Protein AF-A0A016S2N9-F1 (afdb_monomer_lite)

Organism: NCBI:txid53326

Foldseek 3Di:
DDDDDDDDDDDDDDDDDDDDDDPPPVVVVVVVVVVLQVVQQPPNDHLLVVLLVLLVVLLVLLQVLLVLLVVLPDDDPLNVVSSVLSNLLSVLSVVLSVVSVVPDPDAPVNVVSLVSNLVSLVSLLVSLVVLLVVLVVVLVVPPPDPVSSVSSVVSNVSSVVSNVSSVVSVVSSVSVVVVVVVVRD

Radius of gyration: 26.68 Å; chains: 1; bounding box: 77×30×84 Å

Secondary structure (DSSP, 8-state):
----------------------TTTHHHHHHHHHHHHHHT-BTTB-HHHHHHHHHHHHHHHHHHHHHHHHHHS---HHHHHHHHHHHHHHHHHHHHHHHHHH-----HHHHHHHHHHHHHHHHHHHHHHHHHHHHHHHHHHH-SSHHHHHHHHHHHHHHHHHHHHHHHHHHHHHHHHHHHHHHH-

Sequence (185 aa):
MRFKIKFQSNPDNCATIRASTAPSEISRMSMMDIQVEKQYSFCGLSLRCATQCCTAAQAMICLVLGVLYRVLLEPSVIVNILVGIHLVCAALSLVFLVFCFIKRKFGSFYEVLLHAYLLSILLMALTSLFAVMFLPLSFLQQSHSLGEGMHYLFLFLSAAGMLTLQFMQRNLVEQMLPVMEHCFV

pLDDT: mean 72.75, std 20.93, range [30.41, 92.56]

Structure (mmCIF, N/CA/C/O backbone):
data_AF-A0A016S2N9-F1
#
_entry.id   AF-A0A016S2N9-F1
#
loop_
_atom_site.group_PDB
_atom_site.id
_atom_site.type_symbol
_atom_site.label_atom_id
_atom_site.label_alt_id
_atom_site.label_comp_id
_atom_site.label_asym_id
_atom_site.label_entity_id
_atom_site.label_seq_id
_atom_site.pdbx_PDB_ins_code
_atom_site.Cartn_x
_atom_site.Cartn_y
_atom_site.Cartn_z
_atom_site.occupancy
_atom_site.B_iso_or_equiv
_atom_site.auth_seq_id
_atom_site.auth_comp_id
_atom_site.auth_asym_id
_atom_site.auth_atom_id
_atom_site.pdbx_PDB_model_num
ATOM 1 N N . MET A 1 1 ? 43.166 10.651 -56.707 1.00 38.25 1 MET A N 1
ATOM 2 C CA . MET A 1 1 ? 43.944 11.119 -55.537 1.00 38.25 1 MET A CA 1
ATOM 3 C C . MET A 1 1 ? 44.469 9.902 -54.786 1.00 38.25 1 MET A C 1
ATOM 5 O O . MET A 1 1 ? 43.679 9.031 -54.455 1.00 38.25 1 MET A O 1
ATOM 9 N N . ARG A 1 2 ? 45.794 9.779 -54.622 1.00 31.84 2 ARG A N 1
ATOM 10 C CA . ARG A 1 2 ? 46.452 8.632 -53.968 1.00 31.84 2 ARG A CA 1
ATOM 11 C C . ARG A 1 2 ? 46.329 8.755 -52.446 1.00 31.84 2 ARG A C 1
ATOM 13 O O . ARG A 1 2 ? 46.876 9.699 -51.885 1.00 31.84 2 ARG A O 1
ATOM 20 N N . PHE A 1 3 ? 45.700 7.785 -51.786 1.00 30.80 3 PHE A N 1
ATOM 21 C CA . PHE A 1 3 ? 45.823 7.623 -50.337 1.00 30.80 3 PHE A CA 1
ATOM 22 C C . PHE A 1 3 ? 47.114 6.863 -50.028 1.00 30.80 3 PHE A C 1
ATOM 24 O O . PHE A 1 3 ? 47.323 5.741 -50.483 1.00 30.80 3 PHE A O 1
ATOM 31 N N . LYS A 1 4 ? 48.014 7.518 -49.296 1.00 31.42 4 LYS A N 1
ATOM 32 C CA . LYS A 1 4 ? 49.296 6.966 -48.859 1.00 31.42 4 LYS A CA 1
ATOM 33 C C . LYS A 1 4 ? 49.094 6.444 -47.435 1.00 31.42 4 LYS A C 1
ATOM 35 O O . LYS A 1 4 ? 49.086 7.231 -46.495 1.00 31.42 4 LYS A O 1
ATOM 40 N N . ILE A 1 5 ? 48.880 5.139 -47.278 1.00 37.66 5 ILE A N 1
ATOM 41 C CA . ILE A 1 5 ? 48.816 4.498 -45.957 1.00 37.66 5 ILE A CA 1
ATOM 42 C C . ILE A 1 5 ? 50.257 4.282 -45.496 1.00 37.66 5 ILE A C 1
ATOM 44 O O . ILE A 1 5 ? 51.011 3.536 -46.120 1.00 37.66 5 ILE A O 1
ATOM 48 N N . LYS A 1 6 ? 50.663 4.980 -44.434 1.00 31.22 6 LYS A N 1
ATOM 49 C CA . LYS A 1 6 ? 51.963 4.794 -43.787 1.00 31.22 6 LYS A CA 1
ATOM 50 C C . LYS A 1 6 ? 51.748 3.839 -42.612 1.00 31.22 6 LYS A C 1
ATOM 52 O O . LYS A 1 6 ? 51.241 4.250 -41.576 1.00 31.22 6 LYS A O 1
ATOM 57 N N . PHE A 1 7 ? 52.079 2.564 -42.798 1.00 34.06 7 PHE A N 1
ATOM 58 C CA . PHE A 1 7 ? 52.214 1.616 -41.693 1.00 34.06 7 PHE A CA 1
ATOM 59 C C . PHE A 1 7 ? 53.535 1.911 -40.981 1.00 34.06 7 PHE A C 1
ATOM 61 O O . PHE A 1 7 ? 54.596 1.863 -41.600 1.00 34.06 7 PHE A O 1
ATOM 68 N N . GLN A 1 8 ? 53.468 2.240 -39.695 1.00 30.41 8 GLN A N 1
ATOM 69 C CA . GLN A 1 8 ? 54.638 2.341 -38.833 1.00 30.41 8 GLN A CA 1
ATOM 70 C C . GLN A 1 8 ? 54.433 1.345 -37.695 1.00 30.41 8 GLN A C 1
ATOM 72 O O . GLN A 1 8 ? 53.659 1.598 -36.778 1.00 30.41 8 GLN A O 1
ATOM 77 N N . SER A 1 9 ? 55.077 0.181 -37.802 1.00 35.19 9 SER A N 1
ATOM 78 C CA . SER A 1 9 ? 55.243 -0.720 -36.666 1.00 35.19 9 SER A CA 1
ATOM 79 C C . SER A 1 9 ? 56.386 -0.205 -35.800 1.00 35.19 9 SER A C 1
ATOM 81 O O . SER A 1 9 ? 57.499 -0.035 -36.298 1.00 35.19 9 SER A O 1
ATOM 83 N N . ASN A 1 10 ? 56.134 -0.020 -34.511 1.00 30.53 10 ASN A N 1
ATOM 84 C CA . ASN A 1 10 ? 57.154 -0.194 -33.488 1.00 30.53 10 ASN A CA 1
ATOM 85 C C . ASN A 1 10 ? 56.464 -0.825 -32.268 1.00 30.53 10 ASN A C 1
ATOM 87 O O . ASN A 1 10 ? 55.394 -0.334 -31.893 1.00 30.53 10 ASN A O 1
ATOM 91 N N . PRO A 1 11 ? 56.999 -1.925 -31.712 1.00 44.00 11 PRO A N 1
ATOM 92 C CA . PRO A 1 11 ? 56.474 -2.535 -30.504 1.00 44.00 11 PRO A CA 1
ATOM 93 C C . PRO A 1 11 ? 56.875 -1.655 -29.313 1.00 44.00 11 PRO A C 1
ATOM 95 O O . PRO A 1 11 ? 57.769 -0.821 -29.423 1.00 44.00 11 PRO A O 1
ATOM 98 N N . ASP A 1 12 ? 56.195 -1.816 -28.187 1.00 35.84 12 ASP A N 1
ATOM 99 C CA . ASP A 1 12 ? 56.548 -1.171 -26.916 1.00 35.84 12 ASP A CA 1
ATOM 100 C C . ASP A 1 12 ? 56.195 0.324 -26.807 1.00 35.84 12 ASP A C 1
ATOM 102 O O . ASP A 1 12 ? 57.053 1.178 -26.606 1.00 35.84 12 ASP A O 1
ATOM 106 N N . ASN A 1 13 ? 54.897 0.660 -26.855 1.00 31.72 13 ASN A N 1
ATOM 107 C CA . ASN A 1 13 ? 54.367 1.654 -25.911 1.00 31.72 13 ASN A CA 1
ATOM 108 C C . ASN A 1 13 ? 52.836 1.649 -25.811 1.00 31.72 13 ASN A C 1
ATOM 110 O O . ASN A 1 13 ? 52.109 1.774 -26.795 1.00 31.72 13 ASN A O 1
ATOM 114 N N . CYS A 1 14 ? 52.355 1.554 -24.577 1.00 40.81 14 CYS A N 1
ATOM 115 C CA . CYS A 1 14 ? 50.966 1.723 -24.183 1.00 40.81 14 CYS A CA 1
ATOM 116 C C . CYS A 1 14 ? 50.609 3.220 -24.222 1.00 40.81 14 CYS A C 1
ATOM 118 O O . CYS A 1 14 ? 50.972 3.943 -23.302 1.00 40.81 14 CYS A O 1
ATOM 120 N N . ALA A 1 15 ? 49.941 3.703 -25.281 1.00 31.00 15 ALA A N 1
ATOM 121 C CA . ALA A 1 15 ? 49.206 4.976 -25.275 1.00 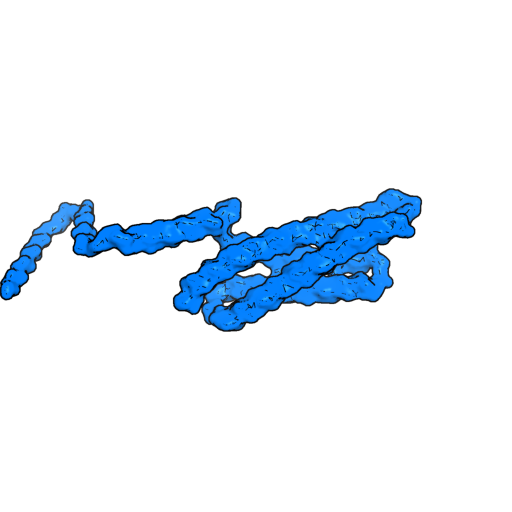31.00 15 ALA A CA 1
ATOM 122 C C . ALA A 1 15 ? 48.365 5.190 -26.553 1.00 31.00 15 ALA A C 1
ATOM 124 O O . ALA A 1 15 ? 48.889 5.326 -27.653 1.00 31.00 15 ALA A O 1
ATOM 125 N N . THR A 1 16 ? 47.057 5.352 -26.344 1.00 33.03 16 THR A N 1
ATOM 126 C CA . THR A 1 16 ? 46.210 6.361 -27.008 1.00 33.03 16 THR A CA 1
ATOM 127 C C . THR A 1 16 ? 46.052 6.284 -28.535 1.00 33.03 16 THR A C 1
ATOM 129 O O . THR A 1 16 ? 46.699 7.008 -29.289 1.00 33.03 16 THR A O 1
ATOM 132 N N . ILE A 1 17 ? 45.041 5.537 -28.995 1.00 31.88 17 ILE A N 1
ATOM 133 C CA . ILE A 1 17 ? 44.433 5.763 -30.316 1.00 31.88 17 ILE A CA 1
ATOM 134 C C . ILE A 1 17 ? 43.366 6.853 -30.165 1.00 31.88 17 ILE A C 1
ATOM 136 O O . ILE A 1 17 ? 42.258 6.612 -29.691 1.00 31.88 17 ILE A O 1
ATOM 140 N N . ARG A 1 18 ? 43.717 8.080 -30.563 1.00 34.94 18 ARG A N 1
ATOM 141 C CA . ARG A 1 18 ? 42.785 9.201 -30.729 1.00 34.94 18 ARG A CA 1
ATOM 142 C C . ARG A 1 18 ? 42.243 9.153 -32.163 1.00 34.94 18 ARG A C 1
ATOM 144 O O . ARG A 1 18 ? 42.880 9.665 -33.080 1.00 34.94 18 ARG A O 1
ATOM 151 N N . ALA A 1 19 ? 41.083 8.527 -32.358 1.00 33.50 19 ALA A N 1
ATOM 152 C CA . ALA A 1 19 ? 40.320 8.634 -33.599 1.00 33.50 19 ALA A CA 1
ATOM 153 C C . ALA A 1 19 ? 39.412 9.872 -33.524 1.00 33.50 19 ALA A C 1
ATOM 155 O O . ALA A 1 19 ? 38.530 9.981 -32.677 1.00 33.50 19 ALA A O 1
ATOM 156 N N . SER A 1 20 ? 39.698 10.837 -34.394 1.00 40.50 20 SER A N 1
ATOM 157 C CA . SER A 1 20 ? 38.927 12.058 -34.591 1.00 40.50 20 SER A CA 1
ATOM 158 C C . SER A 1 20 ? 37.661 11.751 -35.391 1.00 40.50 20 SER A C 1
ATOM 160 O O . SER A 1 20 ? 37.705 11.699 -36.617 1.00 40.50 20 SER A O 1
ATOM 162 N N . THR A 1 21 ? 36.534 11.613 -34.698 1.00 34.50 21 THR A N 1
ATOM 163 C CA . THR A 1 21 ? 35.179 11.711 -35.261 1.00 34.50 21 THR A CA 1
ATOM 164 C C . THR A 1 21 ? 34.310 12.488 -34.270 1.00 34.50 21 THR A C 1
ATOM 166 O O . THR A 1 21 ? 34.098 12.023 -33.158 1.00 34.50 21 THR A O 1
ATOM 169 N N . ALA A 1 22 ? 33.891 13.696 -34.669 1.00 34.81 22 ALA A N 1
ATOM 170 C CA . ALA A 1 22 ? 32.831 14.544 -34.096 1.00 34.81 22 ALA A CA 1
ATOM 171 C C . ALA A 1 22 ? 32.604 14.487 -32.555 1.00 34.81 22 ALA A C 1
ATOM 173 O O . ALA A 1 22 ? 31.887 13.616 -32.066 1.00 34.81 22 ALA A O 1
ATOM 174 N N . PRO A 1 23 ? 33.105 15.465 -31.767 1.00 36.50 23 PRO A N 1
ATOM 175 C CA . PRO A 1 23 ? 33.006 15.445 -30.299 1.00 36.50 23 PRO A CA 1
ATOM 176 C C . PRO A 1 23 ? 31.636 15.818 -29.693 1.00 36.50 23 PRO A C 1
ATOM 178 O O . PRO A 1 23 ? 31.545 15.945 -28.474 1.00 36.50 23 PRO A O 1
ATOM 181 N N . SER A 1 24 ? 30.581 16.056 -30.481 1.00 45.28 24 SER A N 1
ATOM 182 C CA . SER A 1 24 ? 29.356 16.700 -29.969 1.00 45.28 24 SER A CA 1
ATOM 183 C C . SER A 1 24 ? 28.187 15.769 -29.635 1.00 45.28 24 SER A C 1
ATOM 185 O O . SER A 1 24 ? 27.295 16.204 -28.910 1.00 45.28 24 SER A O 1
ATOM 187 N N . GLU A 1 25 ? 28.168 14.518 -30.110 1.00 42.56 25 GLU A N 1
ATOM 188 C CA . GLU A 1 25 ? 27.008 13.623 -29.912 1.00 42.56 25 GLU A CA 1
ATOM 189 C C . GLU A 1 25 ? 27.260 12.485 -28.914 1.00 42.56 25 GLU A C 1
ATOM 191 O O . GLU A 1 25 ? 26.437 12.255 -28.031 1.00 42.56 25 GLU A O 1
ATOM 196 N N . ILE A 1 26 ? 28.439 11.853 -28.938 1.00 45.41 26 ILE A N 1
ATOM 197 C CA . ILE A 1 26 ? 28.767 10.735 -28.028 1.00 45.41 26 ILE A CA 1
ATOM 198 C C . ILE A 1 26 ? 28.868 11.206 -26.563 1.00 45.41 26 ILE A C 1
ATOM 200 O O . ILE A 1 26 ? 28.457 10.503 -25.642 1.00 45.41 26 ILE A O 1
ATOM 204 N N . SER A 1 27 ? 29.344 12.436 -26.343 1.00 39.81 27 SER A N 1
ATOM 205 C CA . SER A 1 27 ? 29.460 13.026 -25.002 1.00 39.81 27 SER A CA 1
ATOM 206 C C . SER A 1 27 ? 28.099 13.437 -24.415 1.00 39.81 27 SER A C 1
ATOM 208 O O . SER A 1 27 ? 27.907 13.375 -23.205 1.00 39.81 27 SER A O 1
ATOM 210 N N . ARG A 1 28 ? 27.111 13.792 -25.255 1.00 43.84 28 ARG A N 1
ATOM 211 C CA . ARG A 1 28 ? 25.742 14.086 -24.789 1.00 43.84 28 ARG A CA 1
ATOM 212 C C . ARG A 1 28 ? 24.990 12.823 -24.384 1.00 43.84 28 ARG A C 1
ATOM 214 O O . ARG A 1 28 ? 24.284 12.857 -23.383 1.00 43.84 28 ARG A O 1
ATOM 221 N N . MET A 1 29 ? 25.175 11.728 -25.122 1.00 40.22 29 MET A N 1
ATOM 222 C CA . MET A 1 29 ? 24.503 10.456 -24.839 1.00 40.22 29 MET A CA 1
ATOM 223 C C . MET A 1 29 ? 24.962 9.878 -23.489 1.00 40.22 29 MET A C 1
ATOM 225 O O . MET A 1 29 ? 24.138 9.623 -22.619 1.00 40.22 29 MET A O 1
ATOM 229 N N . SER A 1 30 ? 26.278 9.845 -23.236 1.00 45.12 30 SER A N 1
ATOM 230 C CA . SER A 1 30 ? 26.832 9.410 -21.941 1.00 45.12 30 SER A CA 1
ATOM 231 C C . SER A 1 30 ? 26.442 10.324 -20.773 1.00 45.12 30 SER A C 1
ATOM 233 O O . SER A 1 30 ? 26.226 9.850 -19.659 1.00 45.12 30 SER A O 1
ATOM 235 N N . MET A 1 31 ? 26.341 11.634 -21.001 1.00 39.75 31 MET A N 1
ATO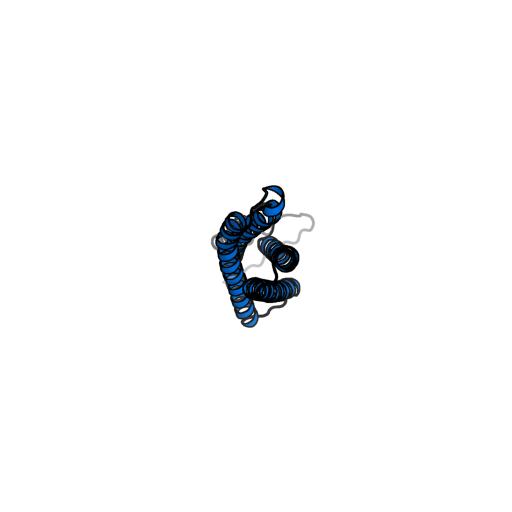M 236 C CA . MET A 1 31 ? 26.003 12.591 -19.949 1.00 39.75 31 MET A CA 1
ATOM 237 C C . MET A 1 31 ? 24.503 12.566 -19.606 1.00 39.75 31 MET A C 1
ATOM 239 O O . MET A 1 31 ? 24.158 12.779 -18.445 1.00 39.75 31 MET A O 1
ATOM 243 N N . MET A 1 32 ? 23.629 12.237 -20.568 1.00 45.38 32 MET A N 1
ATOM 244 C CA . MET A 1 32 ? 22.211 11.954 -20.313 1.00 45.38 32 MET A CA 1
ATOM 245 C C . MET A 1 32 ? 22.030 10.649 -19.535 1.00 45.38 32 MET A C 1
ATOM 247 O O . MET A 1 32 ? 21.313 10.668 -18.542 1.00 45.38 32 MET A O 1
ATOM 251 N N . ASP A 1 33 ? 22.736 9.570 -19.880 1.00 42.50 33 ASP A N 1
ATOM 252 C CA . ASP A 1 33 ? 22.660 8.307 -19.126 1.00 42.50 33 ASP A CA 1
ATOM 253 C C . ASP A 1 33 ? 23.164 8.452 -17.679 1.00 42.50 33 ASP A C 1
ATOM 255 O O . ASP A 1 33 ? 22.551 7.938 -16.747 1.00 42.50 33 ASP A O 1
ATOM 259 N N . ILE A 1 34 ? 24.227 9.233 -17.448 1.00 47.69 34 ILE A N 1
ATOM 260 C CA . ILE A 1 34 ? 24.761 9.489 -16.096 1.00 47.69 34 ILE A CA 1
ATOM 261 C C . ILE A 1 34 ? 23.845 10.429 -15.289 1.00 47.69 34 ILE A C 1
ATOM 263 O O . ILE A 1 34 ? 23.730 10.288 -14.070 1.00 47.69 34 ILE A O 1
ATOM 267 N N . GLN A 1 35 ? 23.171 11.385 -15.935 1.00 44.06 35 GLN A N 1
ATOM 268 C CA . GLN A 1 35 ? 22.164 12.230 -15.277 1.00 44.06 35 GLN A CA 1
ATOM 269 C C . GLN A 1 35 ? 20.882 11.447 -14.960 1.00 44.06 35 GLN A C 1
ATOM 271 O O . GLN A 1 35 ? 20.313 11.630 -13.881 1.00 44.06 35 GLN A O 1
ATOM 276 N N . VAL A 1 36 ? 20.478 10.533 -15.845 1.00 50.09 36 VAL A N 1
ATOM 277 C CA . VAL A 1 36 ? 19.373 9.591 -15.634 1.00 50.09 36 VAL A CA 1
ATOM 278 C C . VAL A 1 36 ? 19.738 8.574 -14.551 1.00 50.09 36 VAL A C 1
ATOM 280 O O . VAL A 1 36 ? 18.909 8.247 -13.726 1.00 50.09 36 VAL A O 1
ATOM 283 N N . GLU A 1 37 ? 20.976 8.116 -14.407 1.00 43.53 37 GLU A N 1
ATOM 284 C CA . GLU A 1 37 ? 21.293 7.202 -13.299 1.00 43.53 37 GLU A CA 1
ATOM 285 C C . GLU A 1 37 ? 21.309 7.923 -11.933 1.00 43.53 37 GLU A C 1
ATOM 287 O O . GLU A 1 37 ? 20.874 7.380 -10.914 1.00 43.53 37 GLU A O 1
ATOM 292 N N . LYS A 1 38 ? 21.736 9.194 -11.910 1.00 42.25 38 LYS A N 1
ATOM 293 C CA . LYS A 1 38 ? 21.868 9.992 -10.680 1.00 42.25 38 LYS A CA 1
ATOM 294 C C . LYS A 1 38 ? 20.543 10.583 -10.178 1.00 42.25 38 LYS A C 1
ATOM 296 O O . LYS A 1 38 ? 20.405 10.795 -8.975 1.00 42.25 38 LYS A O 1
ATOM 301 N N . GLN A 1 39 ? 19.563 10.819 -11.057 1.00 47.75 39 GLN A N 1
ATOM 302 C CA . GLN A 1 39 ? 18.218 11.285 -10.675 1.00 47.75 39 GLN A CA 1
ATOM 303 C C . GLN A 1 39 ? 17.320 10.187 -10.085 1.00 47.75 39 GLN A C 1
ATOM 305 O O . GLN A 1 39 ? 16.357 10.502 -9.393 1.00 47.75 39 GLN A O 1
ATOM 310 N N . TYR A 1 40 ? 17.634 8.913 -10.323 1.00 50.78 40 TYR A N 1
ATOM 311 C CA . TYR A 1 40 ? 16.768 7.779 -9.975 1.00 50.78 40 TYR A CA 1
ATOM 312 C C . TYR A 1 40 ? 17.238 7.010 -8.734 1.00 50.78 40 TYR A C 1
ATOM 314 O O . TYR A 1 40 ? 16.723 5.939 -8.406 1.00 50.78 40 TYR A O 1
ATOM 322 N N . SER A 1 41 ? 18.228 7.564 -8.035 1.00 44.28 41 SER A N 1
ATOM 323 C CA . SER A 1 41 ? 18.760 7.026 -6.794 1.00 44.28 41 SER A CA 1
ATOM 324 C C . SER A 1 41 ? 18.003 7.620 -5.606 1.00 44.28 41 SER A C 1
ATOM 326 O O . SER A 1 41 ? 18.388 8.649 -5.049 1.00 44.28 41 SER A O 1
ATOM 328 N N . PHE A 1 42 ? 16.905 6.982 -5.200 1.00 47.97 42 PHE A N 1
ATOM 329 C CA . PHE A 1 42 ? 16.288 7.290 -3.911 1.00 47.97 42 PHE A CA 1
ATOM 330 C C . PHE A 1 42 ? 17.163 6.652 -2.822 1.00 47.97 42 PHE A C 1
ATOM 332 O O . PHE A 1 42 ? 17.245 5.430 -2.710 1.00 47.97 42 PHE A O 1
ATOM 339 N N . CYS A 1 43 ? 17.876 7.476 -2.050 1.00 53.41 43 CYS A N 1
ATOM 340 C CA . CYS A 1 43 ? 18.738 7.035 -0.946 1.00 53.41 43 CYS A CA 1
ATOM 341 C C . CYS A 1 43 ? 19.882 6.061 -1.337 1.00 53.41 43 CYS A C 1
ATOM 343 O O . CYS A 1 43 ? 20.267 5.210 -0.537 1.00 53.41 43 CYS A O 1
ATOM 345 N N . GLY A 1 44 ? 20.439 6.154 -2.553 1.00 53.06 44 GLY A N 1
ATOM 346 C CA . GLY A 1 44 ? 21.572 5.315 -2.983 1.00 53.06 44 GLY A CA 1
ATOM 347 C C . GLY A 1 44 ? 21.191 3.963 -3.606 1.00 53.06 44 GLY A C 1
ATOM 348 O O . GLY A 1 44 ? 22.067 3.277 -4.131 1.00 53.06 44 GLY A O 1
ATOM 349 N N . LEU A 1 45 ? 19.908 3.575 -3.595 1.00 58.22 45 LEU A N 1
ATOM 350 C CA . LEU A 1 45 ? 19.419 2.348 -4.236 1.00 58.22 45 LEU A CA 1
ATOM 351 C C . LEU A 1 45 ? 19.015 2.584 -5.698 1.00 58.22 45 LEU A C 1
ATOM 353 O O . LEU A 1 45 ? 18.462 3.623 -6.045 1.00 58.22 45 LEU A O 1
ATOM 357 N N . SER A 1 46 ? 19.208 1.570 -6.549 1.00 72.56 46 SER A N 1
ATOM 358 C CA . SER A 1 46 ? 18.610 1.540 -7.891 1.00 72.56 46 SER A CA 1
ATOM 359 C C . SER A 1 46 ? 17.080 1.575 -7.786 1.00 72.56 46 SER A C 1
ATOM 361 O O . SER A 1 46 ? 16.509 0.776 -7.041 1.00 72.56 46 SER A O 1
ATOM 363 N N . LEU A 1 47 ? 16.414 2.437 -8.565 1.00 74.81 47 LEU A N 1
ATOM 364 C CA . LEU A 1 47 ? 14.949 2.579 -8.612 1.00 74.81 47 LEU A CA 1
ATOM 365 C C . LEU A 1 47 ? 14.211 1.234 -8.693 1.00 74.81 47 LEU A C 1
ATOM 367 O O . LEU A 1 47 ? 13.228 1.017 -7.997 1.00 74.81 47 LEU A O 1
ATOM 371 N N . ARG A 1 48 ? 14.720 0.290 -9.497 1.00 75.25 48 ARG A N 1
ATOM 372 C CA . ARG A 1 48 ? 14.130 -1.053 -9.634 1.00 75.25 48 ARG A CA 1
ATOM 373 C C . ARG A 1 48 ? 14.158 -1.833 -8.321 1.00 75.25 48 ARG A C 1
ATOM 375 O O . ARG A 1 48 ? 13.187 -2.505 -7.993 1.00 75.25 48 ARG A O 1
ATOM 382 N N . CYS A 1 49 ? 15.260 -1.730 -7.580 1.00 79.94 49 CYS A N 1
ATOM 383 C CA . CYS A 1 49 ? 15.409 -2.361 -6.273 1.00 79.94 49 CYS A CA 1
ATOM 384 C C . CYS A 1 49 ? 14.484 -1.692 -5.247 1.00 79.94 49 CYS A C 1
ATOM 386 O O . CYS A 1 49 ? 13.798 -2.388 -4.506 1.00 79.94 49 CYS A O 1
ATOM 388 N N . ALA A 1 50 ? 14.380 -0.358 -5.263 1.00 83.31 50 ALA A N 1
ATOM 389 C CA . ALA A 1 50 ? 13.441 0.369 -4.410 1.00 83.31 50 ALA A CA 1
ATOM 390 C C . ALA A 1 50 ? 11.986 -0.056 -4.675 1.00 83.31 50 ALA A C 1
ATOM 392 O O . ALA A 1 50 ? 11.283 -0.424 -3.737 1.00 83.31 50 ALA A O 1
ATOM 393 N N . THR A 1 51 ? 11.559 -0.112 -5.943 1.00 83.62 51 THR A N 1
ATOM 394 C CA . THR A 1 51 ? 10.214 -0.577 -6.312 1.00 83.62 51 THR A CA 1
ATOM 395 C C . THR A 1 51 ? 9.982 -2.019 -5.864 1.00 83.62 51 THR A C 1
ATOM 397 O O . THR A 1 51 ? 8.976 -2.282 -5.217 1.00 83.62 51 THR A O 1
ATOM 400 N N . GLN A 1 52 ? 10.920 -2.941 -6.113 1.00 86.94 52 GLN A N 1
ATOM 401 C CA . GLN A 1 52 ? 10.810 -4.339 -5.667 1.00 86.94 52 GLN A CA 1
ATOM 402 C C . GLN A 1 52 ? 10.681 -4.460 -4.143 1.00 86.94 52 GLN A C 1
ATOM 404 O O . GLN A 1 52 ? 9.788 -5.154 -3.656 1.00 86.94 52 GLN A O 1
ATOM 409 N N . CYS A 1 53 ? 11.536 -3.766 -3.390 1.00 88.69 53 CYS A N 1
ATOM 410 C CA . CYS A 1 53 ? 11.495 -3.752 -1.930 1.00 88.69 53 CYS A CA 1
ATOM 411 C C . CYS A 1 53 ? 10.169 -3.186 -1.415 1.00 88.69 53 CYS A C 1
ATOM 413 O O . CYS A 1 53 ? 9.551 -3.778 -0.530 1.00 88.69 53 CYS A O 1
ATOM 415 N N . CYS A 1 54 ? 9.694 -2.079 -1.988 1.00 88.12 54 CYS A N 1
ATOM 416 C CA . CYS A 1 54 ? 8.420 -1.492 -1.596 1.00 88.12 54 CYS A CA 1
ATOM 417 C C . CYS A 1 54 ? 7.237 -2.399 -1.956 1.00 88.12 54 CYS A C 1
ATOM 419 O O . CYS A 1 54 ? 6.352 -2.569 -1.126 1.00 88.12 54 CYS A O 1
ATOM 421 N N . THR A 1 55 ? 7.214 -3.020 -3.139 1.00 89.62 55 THR A N 1
ATOM 422 C CA . THR A 1 55 ? 6.181 -4.002 -3.521 1.00 89.62 55 THR A CA 1
ATOM 423 C C . THR A 1 55 ? 6.165 -5.195 -2.567 1.00 89.62 55 THR A C 1
ATOM 425 O O . THR A 1 55 ? 5.094 -5.624 -2.139 1.00 89.62 55 THR A O 1
ATOM 428 N N . ALA A 1 56 ? 7.337 -5.719 -2.198 1.00 91.19 56 ALA A N 1
ATOM 429 C CA . ALA A 1 56 ? 7.439 -6.805 -1.229 1.00 91.19 56 ALA A CA 1
ATOM 430 C C . ALA A 1 56 ? 6.912 -6.378 0.150 1.00 91.19 56 ALA A C 1
ATOM 432 O O . ALA A 1 56 ? 6.130 -7.106 0.764 1.00 91.19 56 ALA A O 1
ATOM 433 N N . ALA A 1 57 ? 7.275 -5.176 0.609 1.00 90.56 57 ALA A N 1
ATOM 434 C CA . ALA A 1 57 ? 6.762 -4.612 1.853 1.00 90.56 57 ALA A CA 1
ATOM 435 C C . ALA A 1 57 ? 5.236 -4.430 1.809 1.00 90.56 57 ALA A C 1
ATOM 437 O O . ALA A 1 57 ? 4.556 -4.846 2.741 1.00 90.56 57 ALA A O 1
ATOM 438 N N . GLN A 1 58 ? 4.680 -3.895 0.718 1.00 90.62 58 GLN A N 1
ATOM 439 C CA . GLN A 1 58 ? 3.232 -3.767 0.535 1.00 90.62 58 GLN A CA 1
ATOM 440 C C . GLN A 1 58 ? 2.541 -5.127 0.608 1.00 90.62 58 GLN A C 1
ATOM 442 O O . GLN A 1 58 ? 1.571 -5.258 1.346 1.00 90.62 58 GLN A O 1
ATOM 447 N N . ALA A 1 59 ? 3.037 -6.143 -0.103 1.00 92.56 59 ALA A N 1
ATOM 448 C CA . ALA A 1 59 ? 2.445 -7.479 -0.069 1.00 92.56 59 ALA A CA 1
ATOM 449 C C . ALA A 1 59 ? 2.426 -8.051 1.359 1.00 92.56 59 ALA A C 1
ATOM 451 O O . ALA A 1 59 ? 1.385 -8.513 1.829 1.00 92.56 59 ALA A O 1
ATOM 452 N N . MET A 1 60 ? 3.553 -7.956 2.072 1.00 91.62 60 MET A N 1
ATOM 453 C CA . MET A 1 60 ? 3.664 -8.431 3.452 1.00 91.62 60 MET A CA 1
ATOM 454 C C . MET A 1 60 ? 2.730 -7.675 4.394 1.00 91.62 60 MET A C 1
ATOM 456 O O . MET A 1 60 ? 1.991 -8.297 5.158 1.00 91.62 60 MET A O 1
ATOM 460 N N . ILE A 1 61 ? 2.722 -6.345 4.329 1.00 90.38 61 ILE A N 1
ATOM 461 C CA . ILE A 1 61 ? 1.894 -5.534 5.217 1.00 90.38 61 ILE A CA 1
ATOM 462 C C . ILE A 1 61 ? 0.406 -5.722 4.887 1.00 90.38 61 ILE A C 1
ATOM 464 O O . ILE A 1 61 ? -0.388 -5.810 5.814 1.00 90.38 61 ILE A O 1
ATOM 468 N N . CYS A 1 62 ? 0.012 -5.879 3.617 1.00 90.94 62 CYS A N 1
ATOM 469 C CA . CYS A 1 62 ? -1.367 -6.212 3.235 1.00 90.94 62 CYS A CA 1
ATOM 470 C C . CYS A 1 62 ? -1.845 -7.521 3.870 1.00 90.94 62 CYS A C 1
ATOM 472 O O . CYS A 1 62 ? -2.953 -7.567 4.402 1.00 90.94 62 CYS A O 1
ATOM 474 N N . LEU A 1 63 ? -1.018 -8.571 3.830 1.00 91.56 63 LEU A N 1
ATOM 475 C CA . LEU A 1 63 ? -1.352 -9.857 4.446 1.00 91.56 63 LEU A CA 1
ATOM 476 C C . LEU A 1 63 ? -1.471 -9.726 5.965 1.00 91.56 63 LEU A C 1
ATOM 478 O O . LEU A 1 63 ? -2.450 -10.191 6.548 1.00 91.56 63 LEU A O 1
ATOM 482 N N . VAL A 1 64 ? -0.505 -9.055 6.599 1.00 92.31 64 VAL A N 1
ATOM 483 C CA . VAL A 1 64 ? -0.500 -8.847 8.051 1.00 92.31 64 VAL A CA 1
ATOM 484 C C . VAL A 1 64 ? -1.703 -8.008 8.489 1.00 92.31 64 VAL A C 1
ATOM 486 O O . VAL A 1 64 ? -2.417 -8.430 9.394 1.00 92.31 64 VAL A O 1
ATOM 489 N N . LEU A 1 65 ? -1.989 -6.876 7.834 1.00 90.25 65 LEU A N 1
ATOM 490 C CA . LEU A 1 65 ? -3.155 -6.045 8.157 1.00 90.25 65 LEU A CA 1
ATOM 491 C C . LEU A 1 65 ? -4.468 -6.794 7.940 1.00 90.25 65 LEU A C 1
ATOM 493 O O . LEU A 1 65 ? -5.352 -6.698 8.783 1.00 90.25 65 LEU A O 1
ATOM 497 N N . GLY A 1 66 ? -4.598 -7.562 6.854 1.00 90.38 66 GLY A N 1
ATOM 498 C CA . GLY A 1 66 ? -5.792 -8.372 6.611 1.00 90.38 66 GLY A CA 1
ATOM 499 C C . GLY A 1 66 ? -6.046 -9.366 7.748 1.00 90.38 66 GLY A C 1
ATOM 500 O O . GLY A 1 66 ? -7.158 -9.455 8.266 1.00 90.38 66 GLY A O 1
ATOM 501 N N . VAL A 1 67 ? -5.004 -10.066 8.206 1.00 92.19 67 VAL A N 1
ATOM 502 C CA . VAL A 1 67 ? -5.115 -10.969 9.364 1.00 92.19 67 VAL A CA 1
ATOM 503 C C . VAL A 1 67 ? -5.442 -10.193 10.641 1.00 92.19 67 VAL A C 1
ATOM 505 O O . VAL A 1 67 ? -6.332 -10.604 11.384 1.00 92.19 67 VAL A O 1
ATOM 508 N N . LEU A 1 68 ? -4.780 -9.059 10.884 1.00 91.19 68 LEU A N 1
ATOM 509 C CA . LEU A 1 68 ? -5.026 -8.228 12.063 1.00 91.19 68 LEU A CA 1
ATOM 510 C C . LEU A 1 68 ? -6.458 -7.691 12.103 1.00 91.19 68 LEU A C 1
ATOM 512 O O . LEU A 1 68 ? -7.080 -7.763 13.156 1.00 91.19 68 LEU A O 1
ATOM 516 N N . TYR A 1 69 ? -7.017 -7.232 10.981 1.00 89.25 69 TYR A N 1
ATOM 517 C CA . TYR A 1 69 ? -8.420 -6.820 10.914 1.00 89.25 69 TYR A CA 1
ATOM 518 C C . TYR A 1 69 ? -9.364 -7.964 11.261 1.00 89.25 69 TYR A C 1
ATOM 520 O O . TYR A 1 69 ? -10.318 -7.760 11.999 1.00 89.25 69 TYR A O 1
ATOM 528 N N . ARG A 1 70 ? -9.078 -9.182 10.803 1.00 90.00 70 ARG A N 1
ATOM 529 C CA . ARG A 1 70 ? -9.907 -10.357 11.099 1.00 90.00 70 ARG A CA 1
ATOM 530 C C . ARG A 1 70 ? -9.809 -10.810 12.561 1.00 90.00 70 ARG A C 1
ATOM 532 O O . ARG A 1 70 ? -10.756 -11.399 13.068 1.00 90.00 70 ARG A O 1
ATOM 539 N N . VAL A 1 71 ? -8.659 -10.614 13.206 1.00 90.38 71 VAL A N 1
ATOM 540 C CA . VAL A 1 71 ? -8.407 -11.057 14.590 1.00 90.38 71 VAL A CA 1
ATOM 541 C C . VAL A 1 71 ? -8.835 -10.011 15.619 1.00 90.38 71 VAL A C 1
ATOM 543 O O . VAL A 1 71 ? -9.339 -10.383 16.673 1.00 90.38 71 VAL A O 1
ATOM 546 N N . LEU A 1 72 ? -8.607 -8.727 15.335 1.00 87.62 72 LEU A N 1
ATOM 547 C CA . LEU A 1 72 ? -8.790 -7.635 16.294 1.00 87.62 72 LEU A CA 1
ATOM 548 C C . LEU A 1 72 ? -10.127 -6.904 16.150 1.00 87.62 72 LEU A C 1
ATOM 550 O O . LEU A 1 72 ? -10.539 -6.263 17.107 1.00 87.62 72 LEU A O 1
ATOM 554 N N . LEU A 1 73 ? -10.784 -6.957 14.987 1.00 85.62 73 LEU A N 1
ATOM 555 C CA . LEU A 1 73 ? -12.105 -6.351 14.804 1.00 85.62 73 LEU A CA 1
ATOM 556 C C . LEU A 1 73 ? -13.205 -7.400 14.940 1.00 85.62 73 LEU A C 1
ATOM 558 O O . LEU A 1 73 ? -13.022 -8.574 14.612 1.00 85.62 73 LEU A O 1
ATOM 562 N N . GLU A 1 74 ? -14.379 -6.952 15.378 1.00 85.31 74 GLU A N 1
ATOM 563 C CA . GLU A 1 74 ? -15.560 -7.804 15.444 1.00 85.31 74 GLU A CA 1
ATOM 564 C C . GLU A 1 74 ? -15.953 -8.326 14.050 1.00 85.31 74 GLU A C 1
ATOM 566 O O . GLU A 1 74 ? -15.885 -7.590 13.052 1.00 85.31 74 GLU A O 1
ATOM 571 N N . PRO A 1 75 ? -16.387 -9.596 13.956 1.00 85.44 75 PRO A N 1
ATOM 572 C CA . PRO A 1 75 ? -16.756 -10.205 12.690 1.00 85.44 75 PRO A CA 1
ATOM 573 C C . PRO A 1 75 ? -17.969 -9.485 12.097 1.00 85.44 75 PRO A C 1
ATOM 575 O O . PRO A 1 75 ? -19.103 -9.641 12.542 1.00 85.44 75 PRO A O 1
ATOM 578 N N . SER A 1 76 ? -17.721 -8.711 11.047 1.00 87.69 76 SER A N 1
ATOM 579 C CA . SER A 1 76 ? -18.740 -7.979 10.304 1.00 87.69 76 SER A CA 1
ATOM 580 C C . SER A 1 76 ? -18.542 -8.161 8.804 1.00 87.69 76 SER A C 1
ATOM 582 O O . SER A 1 76 ? -17.462 -8.519 8.324 1.00 87.69 76 SER A O 1
ATOM 584 N N . VAL A 1 77 ? -19.597 -7.887 8.034 1.00 90.00 77 VAL A N 1
ATOM 585 C CA . VAL A 1 77 ? -19.538 -7.931 6.564 1.00 90.00 77 VAL A CA 1
ATOM 586 C C . VAL A 1 77 ? -18.471 -6.967 6.037 1.00 90.00 77 VAL A C 1
ATOM 588 O O . VAL A 1 77 ? -17.725 -7.318 5.127 1.00 90.00 77 VAL A O 1
ATOM 591 N N . ILE A 1 78 ? -18.345 -5.789 6.657 1.00 87.94 78 ILE A N 1
ATOM 592 C CA . ILE A 1 78 ? -17.352 -4.769 6.298 1.00 87.94 78 ILE A CA 1
ATOM 593 C C . ILE A 1 78 ? -15.934 -5.321 6.475 1.00 87.94 78 ILE A C 1
ATOM 595 O O . ILE A 1 78 ? -15.135 -5.250 5.544 1.00 87.94 78 ILE A O 1
ATOM 599 N N . VAL A 1 79 ? -15.635 -5.934 7.626 1.00 87.75 79 VAL A N 1
ATOM 600 C CA . VAL A 1 79 ? -14.315 -6.531 7.894 1.00 87.75 79 VAL A CA 1
ATOM 601 C C . VAL A 1 79 ? -14.001 -7.642 6.890 1.00 87.75 79 VAL A C 1
ATOM 603 O O . VAL A 1 79 ? -12.903 -7.665 6.341 1.00 87.75 79 VAL A O 1
ATOM 606 N N . ASN A 1 80 ? -14.964 -8.510 6.564 1.00 90.00 80 ASN A N 1
ATOM 607 C CA . ASN A 1 80 ? -14.762 -9.557 5.554 1.00 90.00 80 ASN A CA 1
ATOM 608 C C . ASN A 1 80 ? -14.458 -8.988 4.159 1.00 90.00 80 ASN A C 1
ATOM 610 O O . ASN A 1 80 ? -13.584 -9.510 3.464 1.00 90.00 80 ASN A O 1
ATOM 614 N N . ILE A 1 81 ? -15.138 -7.909 3.755 1.00 91.31 81 ILE A N 1
ATOM 615 C CA . ILE A 1 81 ? -14.856 -7.216 2.490 1.00 91.31 81 ILE A CA 1
ATOM 616 C C . ILE A 1 81 ? -13.447 -6.612 2.516 1.00 91.31 81 ILE A C 1
ATOM 618 O O . ILE A 1 81 ? -12.694 -6.804 1.561 1.00 91.31 81 ILE A O 1
ATOM 622 N N . LEU A 1 82 ? -13.058 -5.943 3.608 1.00 89.06 82 LEU A N 1
ATOM 623 C CA . LEU A 1 82 ? -11.712 -5.379 3.772 1.00 89.06 82 LEU A CA 1
ATOM 624 C C . LEU A 1 82 ? -10.636 -6.461 3.639 1.00 89.06 82 LEU A C 1
ATOM 626 O O . LEU A 1 82 ? -9.685 -6.294 2.877 1.00 89.06 82 LEU A O 1
ATOM 630 N N . VAL A 1 83 ? -10.804 -7.590 4.330 1.00 90.25 83 VAL A N 1
ATOM 631 C CA . VAL A 1 83 ? -9.886 -8.735 4.240 1.00 90.25 83 VAL A CA 1
ATOM 632 C C . VAL A 1 83 ? -9.800 -9.252 2.804 1.00 90.25 83 VAL A C 1
ATOM 634 O O . VAL A 1 83 ? -8.699 -9.480 2.305 1.00 90.25 83 VAL A O 1
ATOM 637 N N . GLY A 1 84 ? -10.936 -9.389 2.115 1.00 90.75 84 GLY A N 1
ATOM 638 C CA . GLY A 1 84 ? -10.975 -9.799 0.711 1.00 90.75 84 GLY A CA 1
ATOM 639 C C . GLY A 1 84 ? -10.173 -8.863 -0.197 1.00 90.75 84 GLY A C 1
ATOM 640 O O . GLY A 1 84 ? -9.357 -9.333 -0.991 1.00 90.75 84 GLY A O 1
ATOM 641 N N . ILE A 1 85 ? -10.337 -7.547 -0.036 1.00 91.94 85 ILE A N 1
ATOM 642 C CA . ILE A 1 85 ? -9.577 -6.549 -0.803 1.00 91.94 85 ILE A CA 1
ATOM 643 C C . ILE A 1 85 ? -8.078 -6.658 -0.494 1.00 91.94 85 ILE A C 1
ATOM 645 O O . ILE A 1 85 ? -7.273 -6.715 -1.423 1.00 91.94 85 ILE A O 1
ATOM 649 N N . HIS A 1 86 ? -7.690 -6.773 0.781 1.00 91.44 86 HIS A N 1
ATOM 650 C CA . HIS A 1 86 ? -6.287 -6.952 1.172 1.00 91.44 86 HIS A CA 1
ATOM 651 C C . HIS A 1 86 ? -5.650 -8.199 0.546 1.00 91.44 86 HIS A C 1
ATOM 653 O O . HIS A 1 86 ? -4.510 -8.129 0.084 1.00 91.44 86 HIS A O 1
ATOM 659 N N . LEU A 1 87 ? -6.378 -9.320 0.489 1.00 91.00 87 LEU A N 1
ATOM 660 C CA . LEU A 1 87 ? -5.901 -10.560 -0.129 1.00 91.00 87 LEU A CA 1
ATOM 661 C C . LEU A 1 87 ? -5.729 -10.423 -1.645 1.00 91.00 87 LEU A C 1
ATOM 663 O O . LEU A 1 87 ? -4.697 -10.831 -2.179 1.00 91.00 87 LEU A O 1
ATOM 667 N N . VAL A 1 88 ? -6.701 -9.824 -2.338 1.00 92.50 88 VAL A N 1
ATOM 668 C CA . VAL A 1 88 ? -6.613 -9.588 -3.789 1.00 92.50 88 VAL A CA 1
ATOM 669 C C . VAL A 1 88 ? -5.452 -8.647 -4.110 1.00 92.50 88 VAL A C 1
ATOM 671 O O . VAL A 1 88 ? -4.650 -8.940 -4.998 1.00 92.50 88 VAL A O 1
ATOM 674 N N . CYS A 1 89 ? -5.303 -7.557 -3.358 1.00 91.81 89 CYS A N 1
ATOM 675 C CA . CYS A 1 89 ? -4.195 -6.623 -3.534 1.00 91.81 89 CYS A CA 1
ATOM 676 C C . CYS A 1 89 ? -2.841 -7.288 -3.258 1.00 91.81 89 CYS A C 1
ATOM 678 O O . CYS A 1 89 ? -1.921 -7.128 -4.057 1.00 91.81 89 CYS A O 1
ATOM 680 N N . ALA A 1 90 ? -2.723 -8.087 -2.192 1.00 91.69 90 ALA A N 1
ATOM 681 C CA . ALA A 1 90 ? -1.506 -8.847 -1.908 1.00 91.69 90 ALA A CA 1
ATOM 682 C C . ALA A 1 90 ? -1.163 -9.828 -3.040 1.00 91.69 90 ALA A C 1
ATOM 684 O O . ALA A 1 90 ? -0.002 -9.917 -3.439 1.00 91.69 90 ALA A O 1
ATOM 685 N N . ALA A 1 91 ? -2.159 -10.521 -3.601 1.00 92.12 91 ALA A N 1
ATOM 686 C CA . ALA A 1 91 ? -1.959 -11.420 -4.733 1.00 92.12 91 ALA A CA 1
ATOM 687 C C . ALA A 1 91 ? -1.448 -10.669 -5.973 1.00 92.12 91 ALA A C 1
ATOM 689 O O . ALA A 1 91 ? -0.466 -11.095 -6.581 1.00 92.12 91 ALA A O 1
ATOM 690 N N . LEU A 1 92 ? -2.049 -9.524 -6.316 1.00 91.06 92 LEU A N 1
ATOM 691 C CA . LEU A 1 92 ? -1.592 -8.687 -7.432 1.00 91.06 92 LEU A CA 1
ATOM 692 C C . LEU A 1 92 ? -0.163 -8.166 -7.214 1.00 91.06 92 LEU A C 1
ATOM 694 O O . LEU A 1 92 ? 0.652 -8.223 -8.137 1.00 91.06 92 LEU A O 1
ATOM 698 N N . SER A 1 93 ? 0.177 -7.722 -5.998 1.00 90.25 93 SER A N 1
ATOM 699 C CA . SER A 1 93 ? 1.541 -7.297 -5.653 1.00 90.25 93 SER A CA 1
ATOM 700 C C . SER A 1 93 ? 2.552 -8.443 -5.753 1.00 90.25 93 SER A C 1
ATOM 702 O O . SER A 1 93 ? 3.647 -8.239 -6.271 1.00 90.25 93 SER A O 1
ATOM 704 N N . LEU A 1 94 ? 2.198 -9.653 -5.308 1.00 91.75 94 LEU A N 1
ATOM 705 C CA . LEU A 1 94 ? 3.059 -10.835 -5.425 1.00 91.75 94 LEU A CA 1
AT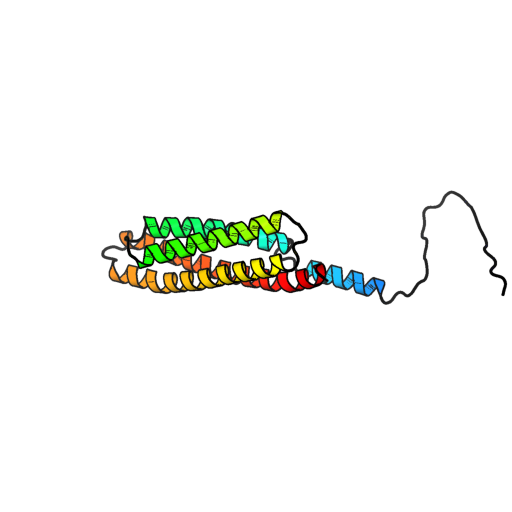OM 706 C C . LEU A 1 94 ? 3.285 -11.231 -6.883 1.00 91.75 94 LEU A C 1
ATOM 708 O O . LEU A 1 94 ? 4.420 -11.507 -7.266 1.00 91.75 94 LEU A O 1
ATOM 712 N N . VAL A 1 95 ? 2.232 -11.218 -7.704 1.00 90.62 95 VAL A N 1
ATOM 713 C CA . VAL A 1 95 ? 2.355 -11.462 -9.145 1.00 90.62 95 VAL A CA 1
ATOM 714 C C . VAL A 1 95 ? 3.309 -10.434 -9.750 1.00 90.62 95 VAL A C 1
ATOM 716 O O . VAL A 1 95 ? 4.308 -10.823 -10.352 1.00 90.62 95 VAL A O 1
ATOM 719 N N . PHE A 1 96 ? 3.079 -9.138 -9.524 1.00 87.56 96 PHE A N 1
ATOM 720 C CA . PHE A 1 96 ? 3.961 -8.083 -10.029 1.00 87.56 96 PHE A CA 1
ATOM 721 C C . PHE A 1 96 ? 5.419 -8.277 -9.577 1.00 87.56 96 PHE A C 1
ATOM 723 O O . PHE A 1 96 ? 6.333 -8.224 -10.400 1.00 87.56 96 PHE A O 1
ATOM 730 N N . LEU A 1 97 ? 5.641 -8.611 -8.303 1.00 88.50 97 LEU A N 1
ATOM 731 C CA . LEU A 1 97 ? 6.967 -8.878 -7.747 1.00 88.50 97 LEU A CA 1
ATOM 732 C C . LEU A 1 97 ? 7.669 -10.057 -8.443 1.00 88.50 97 LEU A C 1
ATOM 734 O O . LEU A 1 97 ? 8.842 -9.951 -8.806 1.00 88.50 97 LEU A O 1
ATOM 738 N N . VAL A 1 98 ? 6.958 -11.162 -8.680 1.00 88.31 98 VAL A N 1
ATOM 739 C CA . VAL A 1 98 ? 7.485 -12.328 -9.409 1.00 88.31 98 VAL A CA 1
ATOM 740 C C . VAL A 1 98 ? 7.881 -11.941 -10.835 1.00 88.31 98 VAL A C 1
ATOM 742 O O . VAL A 1 98 ? 8.974 -12.287 -11.289 1.00 88.31 98 VAL A O 1
ATOM 745 N N . PHE A 1 99 ? 7.050 -11.159 -11.527 1.00 84.00 99 PHE A N 1
ATOM 746 C CA . PHE A 1 99 ? 7.378 -10.652 -12.862 1.00 84.00 99 PHE A CA 1
ATOM 747 C C . PHE A 1 99 ? 8.603 -9.725 -12.848 1.00 84.00 99 PHE A C 1
ATOM 749 O O . PHE A 1 99 ? 9.465 -9.839 -13.724 1.00 84.00 99 PHE A O 1
ATOM 756 N N . CYS A 1 100 ? 8.747 -8.880 -11.824 1.00 79.81 100 CYS A N 1
ATOM 757 C CA . CYS A 1 100 ? 9.942 -8.064 -11.617 1.00 79.81 100 CYS A CA 1
ATOM 758 C C . CYS A 1 100 ? 11.217 -8.907 -11.413 1.00 79.81 100 CYS A C 1
ATOM 760 O O . CYS A 1 100 ? 12.293 -8.471 -11.830 1.00 79.81 100 CYS A O 1
ATOM 762 N N . PHE A 1 101 ? 11.126 -10.099 -10.809 1.00 81.69 101 PHE A N 1
ATOM 763 C CA . PHE A 1 101 ? 12.270 -11.008 -10.640 1.00 81.69 101 PHE A CA 1
ATOM 764 C C . PHE A 1 101 ? 12.634 -11.777 -11.909 1.00 81.69 101 PHE A C 1
ATOM 766 O O . PHE A 1 101 ? 13.817 -11.987 -12.176 1.00 81.69 101 PHE A O 1
ATOM 773 N N . ILE A 1 102 ? 11.643 -12.171 -12.712 1.00 79.00 102 ILE A N 1
ATOM 774 C CA . ILE A 1 102 ? 11.855 -13.022 -13.893 1.00 79.00 102 ILE A CA 1
ATOM 775 C C . ILE A 1 102 ? 12.650 -12.303 -15.007 1.00 79.00 102 ILE A C 1
ATOM 777 O O . ILE A 1 102 ? 13.156 -12.971 -15.907 1.00 79.00 102 ILE A O 1
ATOM 781 N N . LYS A 1 103 ? 12.837 -10.969 -14.939 1.00 64.88 103 LYS A N 1
ATOM 782 C CA . LYS A 1 103 ? 13.694 -10.145 -15.836 1.00 64.88 103 LYS A CA 1
ATOM 783 C C . LYS A 1 103 ? 13.558 -10.473 -17.335 1.00 64.88 103 LYS A C 1
ATOM 785 O O . LYS A 1 103 ? 14.487 -10.285 -18.119 1.00 64.88 103 LYS A O 1
ATOM 790 N N . ARG A 1 104 ? 12.402 -10.977 -17.756 1.00 62.53 104 ARG A N 1
ATOM 791 C CA . ARG A 1 104 ? 12.156 -11.409 -19.132 1.00 62.53 104 ARG A CA 1
ATOM 792 C C . ARG A 1 104 ? 11.497 -10.259 -19.885 1.00 62.53 104 ARG A C 1
ATOM 794 O O . ARG A 1 104 ? 10.680 -9.546 -19.309 1.00 62.53 104 ARG A O 1
ATOM 801 N N . LYS A 1 105 ? 11.854 -10.074 -21.162 1.00 60.66 105 LYS A N 1
ATOM 802 C CA . LYS A 1 105 ? 11.228 -9.084 -22.055 1.00 60.66 105 LYS A CA 1
ATOM 803 C C . LYS A 1 105 ? 9.767 -9.464 -22.311 1.00 60.66 105 LYS A C 1
ATOM 805 O O . LYS A 1 105 ? 9.444 -10.098 -23.310 1.00 60.66 105 LYS A O 1
ATOM 810 N N . PHE A 1 106 ? 8.892 -9.117 -21.381 1.00 62.66 106 PHE A N 1
ATOM 811 C CA . PHE A 1 106 ? 7.456 -9.097 -21.591 1.00 62.66 106 PHE A CA 1
ATOM 812 C C . PHE A 1 106 ? 7.126 -7.693 -22.087 1.00 62.66 106 PHE A C 1
ATOM 814 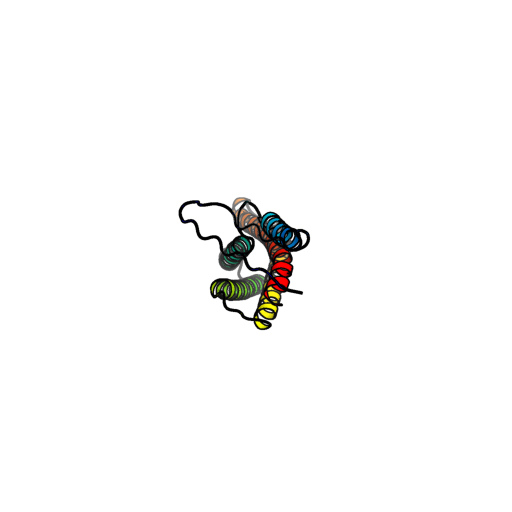O O . PHE A 1 106 ? 7.284 -6.754 -21.325 1.00 62.66 106 PHE A O 1
ATOM 821 N N . GLY A 1 107 ? 6.779 -7.547 -23.368 1.00 67.25 107 GLY A N 1
ATOM 822 C CA . GLY A 1 107 ? 6.356 -6.267 -23.953 1.00 67.25 107 GLY A CA 1
ATOM 823 C C . GLY A 1 107 ? 5.013 -5.808 -23.378 1.00 67.25 107 GLY A C 1
ATOM 824 O O . GLY A 1 107 ? 4.889 -5.550 -22.188 1.00 67.25 107 GLY A O 1
ATOM 825 N N . SER A 1 108 ? 3.966 -5.798 -24.203 1.00 73.94 108 SER A N 1
ATOM 826 C CA . SER A 1 108 ? 2.622 -5.321 -23.825 1.00 73.94 108 SER A CA 1
ATOM 827 C C . SER A 1 108 ? 2.029 -5.962 -22.551 1.00 73.94 10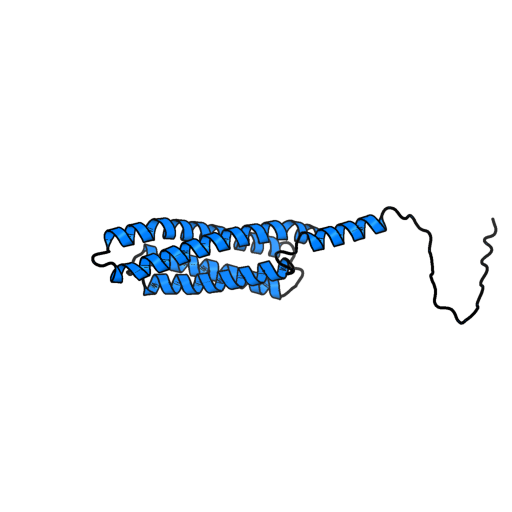8 SER A C 1
ATOM 829 O O . SER A 1 108 ? 1.316 -5.308 -21.796 1.00 73.94 108 SER A O 1
ATOM 831 N N . PHE A 1 109 ? 2.364 -7.220 -22.232 1.00 76.88 109 PHE A N 1
ATOM 832 C CA . PHE A 1 109 ? 1.869 -7.870 -21.008 1.00 76.88 109 PHE A CA 1
ATOM 833 C C . PHE A 1 109 ? 2.360 -7.189 -19.718 1.00 76.88 109 PHE A C 1
ATOM 835 O O . PHE A 1 109 ? 1.666 -7.215 -18.701 1.00 76.88 109 PHE A O 1
ATOM 842 N N . TYR A 1 110 ? 3.539 -6.558 -19.753 1.00 76.69 110 TYR A N 1
ATOM 843 C CA . TYR A 1 110 ? 4.055 -5.812 -18.611 1.00 76.69 110 TYR A CA 1
ATOM 844 C C . TYR A 1 110 ? 3.227 -4.547 -18.345 1.00 76.69 110 TYR A C 1
ATOM 846 O O . TYR A 1 110 ? 2.966 -4.235 -17.188 1.00 76.69 110 TYR A O 1
ATOM 854 N N . GLU A 1 111 ? 2.750 -3.854 -19.384 1.00 81.25 111 GLU A N 1
ATOM 855 C CA . GLU A 1 111 ? 1.909 -2.655 -19.235 1.00 81.25 111 GLU A CA 1
ATOM 856 C C . GLU A 1 111 ? 0.575 -2.967 -18.551 1.00 81.25 111 GLU A C 1
ATOM 858 O O . GLU A 1 111 ? 0.130 -2.216 -17.679 1.00 81.25 111 GLU A O 1
ATOM 863 N N . VAL A 1 112 ? -0.036 -4.101 -18.908 1.00 86.06 112 VAL A N 1
ATOM 864 C CA . VAL A 1 112 ? -1.280 -4.579 -18.287 1.00 86.06 112 VAL A CA 1
ATOM 865 C C . VAL A 1 112 ? -1.047 -4.930 -16.819 1.00 86.06 112 VAL A C 1
ATOM 867 O O . VAL A 1 112 ? -1.829 -4.531 -15.957 1.00 86.06 112 VAL A O 1
ATOM 870 N N . LEU A 1 113 ? 0.046 -5.635 -16.512 1.00 84.88 113 LEU A N 1
ATOM 871 C CA . LEU A 1 113 ? 0.422 -5.944 -15.131 1.00 84.88 113 LEU A CA 1
ATOM 872 C C . LEU A 1 113 ? 0.717 -4.684 -14.315 1.00 84.88 113 LEU A C 1
ATOM 874 O O . LEU A 1 113 ? 0.305 -4.602 -13.160 1.00 84.88 113 LEU A O 1
ATOM 878 N N . LEU A 1 114 ? 1.397 -3.703 -14.906 1.00 85.50 114 LEU A N 1
ATOM 879 C CA . LEU A 1 114 ? 1.685 -2.425 -14.267 1.00 85.50 114 LEU A CA 1
ATOM 880 C C . LEU A 1 114 ? 0.392 -1.670 -13.945 1.00 85.50 114 LEU A C 1
ATOM 882 O O . LEU A 1 114 ? 0.240 -1.172 -12.832 1.00 85.50 114 LEU A O 1
ATOM 886 N N . HIS A 1 115 ? -0.563 -1.641 -14.877 1.00 87.88 115 HIS A N 1
ATOM 887 C CA . HIS A 1 115 ? -1.885 -1.054 -14.648 1.00 87.88 115 HIS A CA 1
ATOM 888 C C . HIS A 1 115 ? -2.656 -1.787 -13.550 1.00 87.88 115 HIS A C 1
ATOM 890 O O . HIS A 1 115 ? -3.208 -1.146 -12.656 1.00 87.88 115 HIS A O 1
ATOM 896 N N . ALA A 1 116 ? -2.665 -3.122 -13.571 1.00 89.44 116 ALA A N 1
ATOM 897 C CA . ALA A 1 116 ? -3.299 -3.919 -12.524 1.00 89.44 116 ALA A CA 1
ATOM 898 C C . ALA A 1 116 ? -2.657 -3.663 -11.148 1.00 89.44 116 ALA A C 1
ATOM 900 O O . ALA A 1 116 ? -3.356 -3.555 -10.139 1.00 89.44 116 ALA A O 1
ATOM 901 N N . TYR A 1 117 ? -1.334 -3.504 -11.103 1.00 89.12 117 TYR A N 1
ATOM 902 C CA . TYR A 1 117 ? -0.607 -3.174 -9.884 1.00 89.12 117 TYR A CA 1
ATOM 903 C C . TYR A 1 117 ? -0.889 -1.744 -9.395 1.00 89.12 117 TYR A C 1
ATOM 905 O O . TYR A 1 117 ? -1.167 -1.559 -8.210 1.00 89.12 117 TYR A O 1
ATOM 913 N N . LEU A 1 118 ? -0.921 -0.743 -10.277 1.00 89.81 118 LEU A N 1
ATOM 914 C CA . LEU A 1 118 ? -1.335 0.625 -9.935 1.00 89.81 118 LEU A CA 1
ATOM 915 C C . LEU A 1 118 ? -2.763 0.660 -9.380 1.00 89.81 118 LEU A C 1
ATOM 917 O O . LEU A 1 118 ? -3.025 1.319 -8.373 1.00 89.81 118 LEU A O 1
ATOM 921 N N . LEU A 1 119 ? -3.670 -0.107 -9.985 1.00 90.69 119 LEU A N 1
ATOM 922 C CA . LEU A 1 119 ? -5.036 -0.257 -9.496 1.00 90.69 119 LEU A CA 1
ATOM 923 C C . LEU A 1 119 ? -5.068 -0.914 -8.105 1.00 90.69 119 LEU A C 1
ATOM 925 O O . LEU A 1 119 ? -5.839 -0.485 -7.251 1.00 90.69 119 LEU A O 1
ATOM 929 N N . SER A 1 120 ? -4.184 -1.880 -7.832 1.00 90.88 120 SER A N 1
ATOM 930 C CA . SER A 1 120 ? -4.024 -2.464 -6.491 1.00 90.88 120 SER A CA 1
ATOM 931 C C . SER A 1 120 ? -3.553 -1.438 -5.450 1.00 90.88 120 SER A C 1
ATOM 933 O O . SER A 1 120 ? -4.099 -1.402 -4.349 1.00 90.88 120 SER A O 1
ATOM 935 N N . ILE A 1 121 ? -2.606 -0.554 -5.796 1.00 90.12 121 ILE A N 1
ATOM 936 C CA . ILE A 1 121 ? -2.149 0.536 -4.914 1.00 90.12 121 ILE A CA 1
ATOM 937 C C . ILE A 1 121 ? -3.306 1.500 -4.632 1.00 90.12 121 ILE A C 1
ATOM 939 O O . ILE A 1 121 ? -3.522 1.886 -3.484 1.00 90.12 121 ILE A O 1
ATOM 943 N N . LEU A 1 122 ? -4.077 1.855 -5.662 1.00 91.12 122 LEU A N 1
ATOM 944 C CA . LEU A 1 122 ? -5.225 2.748 -5.525 1.00 91.12 122 LEU A CA 1
ATOM 945 C C . LEU A 1 122 ? -6.311 2.152 -4.623 1.00 91.12 122 LEU A C 1
ATOM 947 O O . LEU A 1 122 ? -6.782 2.826 -3.708 1.00 91.12 122 LEU A O 1
ATOM 951 N N . LEU A 1 123 ? -6.696 0.894 -4.852 1.00 90.12 123 LEU A N 1
ATOM 952 C CA . LEU A 1 123 ? -7.681 0.203 -4.015 1.00 90.12 123 LEU A CA 1
ATOM 953 C C . LEU A 1 123 ? -7.217 0.134 -2.562 1.00 90.12 123 LEU A C 1
ATOM 955 O O . LEU A 1 123 ? -7.993 0.425 -1.653 1.00 90.12 123 LEU A O 1
ATOM 959 N N . MET A 1 124 ? -5.937 -0.172 -2.351 1.00 89.88 124 MET A N 1
ATOM 960 C CA . MET A 1 124 ? -5.329 -0.166 -1.028 1.00 89.88 124 MET A CA 1
ATOM 961 C C . MET A 1 124 ? -5.417 1.209 -0.354 1.00 89.88 124 MET A C 1
ATOM 963 O O . MET A 1 124 ? -5.811 1.278 0.810 1.00 89.88 124 MET A O 1
ATOM 967 N N . ALA A 1 125 ? -5.170 2.299 -1.082 1.00 90.19 125 ALA A N 1
ATOM 968 C CA . ALA A 1 125 ? -5.310 3.663 -0.561 1.00 90.19 125 ALA A CA 1
ATOM 969 C C . ALA A 1 125 ? -6.727 4.011 -0.163 1.00 90.19 125 ALA A C 1
ATOM 971 O O . ALA A 1 125 ? -6.942 4.552 0.921 1.00 90.19 125 ALA A O 1
ATOM 972 N N . LEU A 1 126 ? -7.703 3.633 -0.978 1.00 90.62 126 LEU A N 1
ATOM 973 C CA . LEU A 1 126 ? -9.104 3.838 -0.638 1.00 90.62 126 LEU A CA 1
ATOM 974 C C . LEU A 1 126 ? -9.498 3.039 0.611 1.00 90.62 126 LEU A C 1
ATOM 976 O O . LEU A 1 126 ? -10.147 3.588 1.501 1.00 90.62 126 LEU A O 1
ATOM 980 N N . THR A 1 127 ? -9.055 1.783 0.734 1.00 90.31 127 THR A N 1
ATOM 981 C CA . THR A 1 127 ? -9.318 0.989 1.946 1.00 90.31 127 THR A CA 1
ATOM 982 C C . THR A 1 127 ? -8.611 1.536 3.183 1.00 90.31 127 THR A C 1
ATOM 984 O O . THR A 1 127 ? -9.211 1.569 4.255 1.00 90.31 127 THR A O 1
ATOM 987 N N . SER A 1 128 ? -7.375 2.024 3.051 1.00 88.31 128 SER A N 1
ATOM 988 C CA . SER A 1 128 ? -6.641 2.653 4.150 1.00 88.31 128 SER A CA 1
ATOM 989 C C . SER A 1 128 ? -7.290 3.973 4.572 1.00 88.31 128 SER A C 1
ATOM 991 O O . SER A 1 128 ? -7.435 4.203 5.768 1.00 88.31 128 SER A O 1
ATOM 993 N N . LEU A 1 129 ? -7.760 4.802 3.632 1.00 89.56 129 LEU A N 1
ATOM 994 C CA . LEU A 1 129 ? -8.544 6.006 3.939 1.00 89.56 129 LEU A CA 1
ATOM 995 C C . LEU A 1 129 ? -9.839 5.663 4.671 1.00 89.56 129 LEU A C 1
ATOM 997 O O . LEU A 1 129 ? -10.162 6.288 5.681 1.00 89.56 129 LEU A O 1
ATOM 1001 N N . PHE A 1 130 ? -10.560 4.651 4.189 1.00 89.31 130 PHE A N 1
ATOM 1002 C CA . PHE A 1 130 ? -11.764 4.173 4.855 1.00 89.31 130 PHE A CA 1
ATOM 1003 C C . PHE A 1 130 ? -11.460 3.719 6.288 1.00 89.31 130 PHE A C 1
ATOM 1005 O O . PHE A 1 130 ? -12.144 4.146 7.215 1.00 89.31 130 PHE A O 1
ATOM 1012 N N . ALA A 1 131 ? -10.402 2.931 6.497 1.00 87.00 131 ALA A N 1
ATOM 1013 C CA . ALA A 1 131 ? -9.997 2.469 7.822 1.00 87.00 131 ALA A CA 1
ATOM 1014 C C . ALA A 1 131 ? -9.580 3.624 8.751 1.00 87.00 131 ALA A C 1
ATOM 1016 O O . ALA A 1 131 ? -9.969 3.641 9.916 1.00 87.00 131 ALA A O 1
ATOM 1017 N N . VAL A 1 132 ? -8.847 4.618 8.240 1.00 89.38 132 VAL A N 1
ATOM 1018 C CA . VAL A 1 132 ? -8.455 5.829 8.985 1.00 89.38 132 VAL A CA 1
ATOM 1019 C C . VAL A 1 132 ? -9.681 6.631 9.440 1.00 89.38 132 VAL A C 1
ATOM 1021 O O . VAL A 1 132 ? -9.654 7.207 10.520 1.00 89.38 132 VAL A O 1
ATOM 1024 N N . MET A 1 133 ? -10.775 6.631 8.676 1.00 87.75 133 MET A N 1
ATOM 1025 C CA . MET A 1 133 ? -12.029 7.286 9.073 1.00 87.75 133 MET A CA 1
ATOM 1026 C C . MET A 1 133 ? -12.891 6.416 10.002 1.00 87.75 133 MET A C 1
ATOM 1028 O O . MET A 1 133 ? -13.490 6.920 10.949 1.00 87.75 133 MET A O 1
ATOM 1032 N N . PHE A 1 134 ? -12.959 5.110 9.744 1.00 86.06 134 PHE A N 1
ATOM 1033 C CA . PHE A 1 134 ? -13.829 4.167 10.449 1.00 86.06 134 PHE A CA 1
ATOM 1034 C C . PHE A 1 134 ? -13.309 3.781 11.844 1.00 86.06 134 PHE A C 1
ATOM 1036 O O . PHE A 1 134 ? -14.090 3.681 12.793 1.00 86.06 134 PHE A O 1
ATOM 1043 N N . LEU A 1 135 ? -11.997 3.572 11.992 1.00 85.12 135 LEU A N 1
ATOM 1044 C CA . LEU A 1 135 ? -11.399 3.077 13.238 1.00 85.12 135 LEU A CA 1
ATOM 1045 C C . LEU A 1 135 ? -11.512 4.065 14.413 1.00 85.12 135 LEU A C 1
ATOM 1047 O O . LEU A 1 135 ? -11.858 3.612 15.503 1.00 85.12 135 LEU A O 1
ATOM 1051 N N . PRO A 1 136 ? -11.298 5.388 14.247 1.00 84.12 136 PRO A N 1
ATOM 1052 C CA . PRO A 1 136 ? -11.505 6.348 15.332 1.00 84.12 136 PRO A CA 1
ATOM 1053 C C . PRO A 1 136 ? -12.969 6.451 15.763 1.00 84.12 136 PRO A C 1
ATOM 1055 O O . PRO A 1 136 ? -13.248 6.599 16.949 1.00 84.12 136 PRO A O 1
ATOM 1058 N N . LEU A 1 137 ? -13.908 6.346 14.815 1.00 85.00 137 LEU A N 1
ATOM 1059 C CA . LEU A 1 137 ? -15.340 6.331 15.122 1.00 85.00 137 LEU A CA 1
ATOM 1060 C C . LEU A 1 137 ? -15.707 5.091 15.939 1.00 85.00 137 LEU A C 1
ATOM 1062 O O . LEU A 1 137 ? -16.357 5.217 16.972 1.00 85.00 137 LEU A O 1
ATOM 1066 N N . SER A 1 138 ? -15.210 3.923 15.526 1.00 81.19 138 SER A N 1
ATOM 1067 C CA . SER A 1 138 ? -15.412 2.662 16.250 1.00 81.19 138 SER A CA 1
ATOM 1068 C C . SER A 1 138 ? -14.812 2.726 17.658 1.00 81.19 138 SER A C 1
ATOM 1070 O O . SER A 1 138 ? -15.472 2.368 18.628 1.00 81.19 138 SER A O 1
ATOM 1072 N N . PHE A 1 139 ? -13.606 3.293 17.796 1.00 82.94 139 PHE A N 1
ATOM 1073 C CA . PHE A 1 139 ? -12.980 3.542 19.097 1.00 82.94 139 PHE A CA 1
ATOM 1074 C C . PHE A 1 139 ? -13.872 4.399 20.005 1.00 82.94 139 PHE A C 1
ATOM 1076 O O . PHE A 1 139 ? -14.141 3.993 21.130 1.00 82.94 139 PHE A O 1
ATOM 1083 N N . LEU A 1 140 ? -14.380 5.538 19.518 1.00 82.69 140 LEU A N 1
ATOM 1084 C CA . LEU A 1 140 ? -15.252 6.420 20.306 1.00 82.69 140 LEU A CA 1
ATOM 1085 C C . LEU A 1 140 ? -16.598 5.776 20.667 1.00 82.69 140 LEU A C 1
ATOM 1087 O O . LEU A 1 140 ? -17.183 6.125 21.690 1.00 82.69 140 LEU A O 1
ATOM 1091 N N . GLN A 1 141 ? -17.101 4.865 19.832 1.00 80.81 141 GLN A N 1
ATOM 1092 C CA . GLN A 1 141 ? -18.374 4.177 20.055 1.00 80.81 141 GLN A CA 1
ATOM 1093 C C . GLN A 1 141 ? -18.261 2.997 21.030 1.00 80.81 141 GLN A C 1
ATOM 1095 O O . GLN A 1 141 ? -19.231 2.712 21.728 1.00 80.81 141 GLN A O 1
ATOM 1100 N N . GLN A 1 142 ? -17.112 2.317 21.085 1.00 71.88 142 GLN A N 1
ATOM 1101 C CA . GLN A 1 142 ? -16.916 1.097 21.883 1.00 71.88 142 GLN A CA 1
ATOM 1102 C C . GLN A 1 142 ? -16.029 1.282 23.121 1.00 71.88 142 GLN A C 1
ATOM 1104 O O . GLN A 1 142 ? -15.974 0.379 23.955 1.00 71.88 142 GLN A O 1
ATOM 1109 N N . SER A 1 143 ? -15.333 2.412 23.288 1.00 64.75 143 SER A N 1
ATOM 1110 C CA . SER A 1 143 ? -14.423 2.596 24.424 1.00 64.75 143 SER A CA 1
ATOM 1111 C C . SER A 1 143 ? -15.179 2.795 25.746 1.00 64.75 143 SER A C 1
ATOM 1113 O O . SER A 1 143 ? -15.462 3.923 26.151 1.00 64.75 143 SER A O 1
ATOM 1115 N N . HIS A 1 144 ? -15.451 1.700 26.456 1.00 66.94 144 HIS A N 1
ATOM 1116 C CA . HIS A 1 144 ? -15.826 1.723 27.875 1.00 66.94 144 HIS A CA 1
ATOM 1117 C C . HIS A 1 144 ? -14.593 1.855 28.794 1.00 66.94 144 HIS A 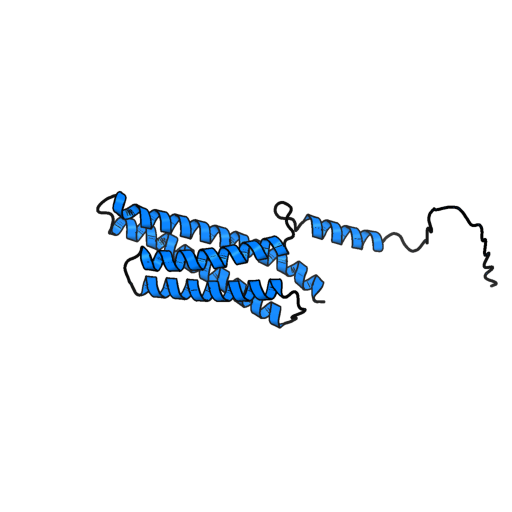C 1
ATOM 1119 O O . HIS A 1 144 ? -14.710 2.312 29.931 1.00 66.94 144 HIS A O 1
ATOM 1125 N N . SER A 1 145 ? -13.400 1.518 28.286 1.00 65.62 145 SER A N 1
ATOM 1126 C CA . SER A 1 145 ? -12.095 1.670 28.942 1.00 65.62 145 SER A CA 1
ATOM 1127 C C . SER A 1 145 ? -10.994 1.958 27.911 1.00 65.62 145 SER A C 1
ATOM 1129 O O . SER A 1 145 ? -10.996 1.397 26.815 1.00 65.62 145 SER A O 1
ATOM 1131 N N . LEU A 1 146 ? -10.007 2.799 28.259 1.00 63.16 146 LEU A N 1
ATOM 1132 C CA . LEU A 1 146 ? -8.873 3.130 27.376 1.00 63.16 146 LEU A CA 1
ATOM 1133 C C . LEU A 1 146 ? -8.040 1.898 26.986 1.00 63.16 146 LEU A C 1
ATOM 1135 O O . LEU A 1 146 ? -7.483 1.863 25.891 1.00 63.16 146 LEU A O 1
ATOM 1139 N N . GLY A 1 147 ? -7.968 0.885 27.857 1.00 66.75 147 GLY A N 1
ATOM 1140 C CA . GLY A 1 147 ? -7.211 -0.344 27.598 1.00 66.75 147 GLY A CA 1
ATOM 1141 C C . GLY A 1 147 ? -7.830 -1.211 26.501 1.00 66.75 147 GLY A C 1
ATOM 1142 O O . GLY A 1 147 ? -7.103 -1.789 25.695 1.00 66.75 147 GLY A O 1
ATOM 1143 N N . GLU A 1 148 ? -9.162 -1.243 26.415 1.00 69.75 148 GLU A N 1
ATOM 1144 C CA . GLU A 1 148 ? -9.872 -1.969 25.359 1.00 69.75 148 GLU A CA 1
ATOM 1145 C C . GLU A 1 148 ? -9.698 -1.277 24.011 1.00 69.75 148 GLU A C 1
ATOM 1147 O O . GLU A 1 148 ? -9.561 -1.952 23.008 1.00 69.75 148 GLU A O 1
ATOM 1152 N N . GLY A 1 149 ? -9.592 0.049 23.955 1.00 76.56 149 GLY A N 1
ATOM 1153 C CA . GLY A 1 149 ? -9.490 0.768 22.685 1.00 76.56 149 GLY A CA 1
ATOM 1154 C C . GLY A 1 149 ? -8.101 0.778 22.016 1.00 76.56 149 GLY A C 1
ATOM 1155 O O . GLY A 1 149 ? -7.973 1.207 20.868 1.00 76.56 149 GLY A O 1
ATOM 1156 N N . MET A 1 150 ? -7.049 0.296 22.688 1.00 83.31 150 MET A N 1
ATOM 1157 C CA . MET A 1 150 ? -5.664 0.375 22.186 1.00 83.31 150 MET A CA 1
ATOM 1158 C C . MET A 1 150 ? -5.448 -0.343 20.846 1.00 83.31 150 MET A C 1
ATOM 1160 O O . MET A 1 150 ? -4.643 0.108 20.028 1.00 83.31 150 MET A O 1
ATOM 1164 N N . HIS A 1 151 ? -6.173 -1.435 20.586 1.00 85.75 151 HIS A N 1
ATOM 1165 C CA . HIS A 1 151 ? -6.057 -2.163 19.322 1.00 85.75 151 HIS A CA 1
ATOM 1166 C C . HIS A 1 151 ? -6.632 -1.368 18.140 1.00 85.75 151 HIS A C 1
ATOM 1168 O O . HIS A 1 151 ? -6.037 -1.389 17.065 1.00 85.75 151 HIS A O 1
ATOM 1174 N N . TYR A 1 152 ? -7.703 -0.589 18.335 1.00 86.00 152 TYR A N 1
ATOM 1175 C CA . TYR A 1 152 ? -8.220 0.323 17.308 1.00 86.00 152 TYR A CA 1
ATOM 1176 C C . TYR A 1 152 ? -7.212 1.420 16.964 1.00 86.00 152 TYR A C 1
ATOM 1178 O O . TYR A 1 152 ? -7.018 1.726 15.788 1.00 86.00 152 TYR A O 1
ATOM 1186 N N . LEU A 1 153 ? -6.527 1.975 17.970 1.00 86.19 153 LEU A N 1
ATOM 1187 C CA . LEU A 1 153 ? -5.497 2.995 17.761 1.00 86.19 153 LEU A CA 1
ATOM 1188 C C . LEU A 1 153 ? -4.269 2.423 17.037 1.00 86.19 153 LEU A C 1
ATOM 1190 O O . LEU A 1 153 ? -3.743 3.055 16.121 1.00 86.19 153 LEU A O 1
ATOM 1194 N N . PHE A 1 154 ? -3.851 1.204 17.386 1.00 88.69 154 PHE A N 1
ATOM 1195 C CA . PHE A 1 154 ? -2.796 0.489 16.667 1.00 88.69 154 PHE A CA 1
ATOM 1196 C C . PHE A 1 154 ? -3.179 0.230 15.203 1.00 88.69 154 PHE A C 1
ATOM 1198 O O . PHE A 1 154 ? -2.404 0.535 14.293 1.00 88.69 154 PHE A O 1
ATOM 1205 N N . LEU A 1 155 ? -4.395 -0.269 14.960 1.00 89.56 155 LEU A N 1
ATOM 1206 C CA . LEU A 1 155 ? -4.912 -0.493 13.612 1.00 89.56 155 LEU A CA 1
ATOM 1207 C C . LEU A 1 155 ? -4.999 0.816 12.816 1.00 89.56 155 LEU A C 1
ATOM 1209 O O . LEU A 1 155 ? -4.620 0.835 11.646 1.00 89.56 155 LEU A O 1
ATOM 1213 N N . PHE A 1 156 ? -5.425 1.912 13.446 1.00 90.19 156 PHE A N 1
ATOM 1214 C CA . PHE A 1 156 ? -5.484 3.236 12.829 1.00 90.19 156 PHE A CA 1
ATOM 1215 C C . PHE A 1 156 ? -4.095 3.710 12.399 1.00 90.19 156 PHE A C 1
ATOM 1217 O O . PHE A 1 156 ? -3.902 4.099 11.246 1.00 90.19 156 PHE A O 1
ATOM 1224 N N . LEU A 1 157 ? -3.109 3.613 13.296 1.00 90.81 157 LEU A N 1
ATOM 1225 C CA . LEU A 1 157 ? -1.733 4.004 13.003 1.00 90.81 157 LEU A CA 1
ATOM 1226 C C . LEU A 1 157 ? -1.147 3.149 11.871 1.00 90.81 157 LEU A C 1
ATOM 1228 O O . LEU A 1 157 ? -0.480 3.666 10.976 1.00 90.81 157 LEU A O 1
ATOM 1232 N N . SER A 1 158 ? -1.448 1.848 11.874 1.00 90.62 158 SER A N 1
ATOM 1233 C CA . SER A 1 158 ? -1.016 0.924 10.824 1.00 90.62 158 SER A CA 1
ATOM 1234 C C . SER A 1 158 ? -1.654 1.244 9.464 1.00 90.62 158 SER A C 1
ATOM 1236 O O . SER A 1 158 ? -0.967 1.221 8.442 1.00 90.62 158 SER A O 1
ATOM 1238 N N . ALA A 1 159 ? -2.933 1.637 9.443 1.00 89.62 159 ALA A N 1
ATOM 1239 C CA . ALA A 1 159 ? -3.639 2.056 8.236 1.00 89.62 159 ALA A CA 1
ATOM 1240 C C . ALA A 1 159 ? -3.090 3.384 7.686 1.00 89.62 159 ALA A C 1
ATOM 1242 O O . ALA A 1 159 ? -2.880 3.508 6.480 1.00 89.62 159 ALA A O 1
ATOM 1243 N N . ALA A 1 160 ? -2.783 4.347 8.561 1.00 89.50 160 ALA A N 1
ATOM 1244 C CA . ALA A 1 160 ? -2.137 5.604 8.183 1.00 89.50 160 ALA A CA 1
ATOM 1245 C C . ALA A 1 160 ? -0.707 5.386 7.645 1.00 89.50 160 ALA A C 1
ATOM 1247 O O . ALA A 1 160 ? -0.302 5.996 6.650 1.00 89.50 160 ALA A O 1
ATOM 1248 N N . GLY A 1 161 ? 0.050 4.470 8.257 1.00 89.00 161 GLY A N 1
ATOM 1249 C CA . GLY A 1 161 ? 1.360 4.051 7.757 1.00 89.00 161 GLY A CA 1
ATOM 1250 C C . GLY A 1 161 ? 1.264 3.425 6.365 1.00 89.00 161 GLY A C 1
ATOM 1251 O O . GLY A 1 161 ? 2.020 3.792 5.465 1.00 89.00 161 GLY A O 1
ATOM 1252 N N . MET A 1 162 ? 0.279 2.550 6.152 1.00 88.62 162 MET A N 1
ATOM 1253 C CA . MET A 1 162 ? 0.011 1.946 4.846 1.00 88.62 162 MET A CA 1
ATOM 1254 C C . MET A 1 162 ? -0.344 2.974 3.775 1.00 88.62 162 MET A C 1
ATOM 1256 O O . MET A 1 162 ? 0.194 2.901 2.671 1.00 88.62 162 MET A O 1
ATOM 1260 N N . LEU A 1 163 ? -1.171 3.963 4.111 1.00 89.19 163 LEU A N 1
ATOM 1261 C CA . LEU A 1 163 ? -1.485 5.079 3.221 1.00 89.19 163 LEU A CA 1
ATOM 1262 C C . LEU A 1 163 ? -0.208 5.800 2.758 1.00 89.19 163 LEU A C 1
ATOM 1264 O O . LEU A 1 163 ? -0.005 6.042 1.570 1.00 89.19 163 LEU A O 1
ATOM 1268 N N . THR A 1 164 ? 0.688 6.096 3.702 1.00 87.50 164 THR A N 1
ATOM 1269 C CA . THR A 1 164 ? 1.962 6.773 3.420 1.00 87.50 164 THR A CA 1
ATOM 1270 C C . THR A 1 164 ? 2.847 5.937 2.494 1.00 87.50 164 THR A C 1
ATOM 1272 O O . THR A 1 164 ? 3.411 6.462 1.531 1.00 87.50 164 THR A O 1
ATOM 1275 N N . LEU A 1 165 ? 2.929 4.623 2.730 1.00 86.81 165 LEU A N 1
ATOM 1276 C CA . LEU A 1 165 ? 3.681 3.710 1.865 1.00 86.81 165 LEU A CA 1
ATOM 1277 C C . LEU A 1 165 ? 3.117 3.666 0.445 1.00 86.81 165 LEU A C 1
ATOM 1279 O O . LEU A 1 165 ? 3.890 3.672 -0.510 1.00 86.81 165 LEU A O 1
ATOM 1283 N N . GLN A 1 166 ? 1.796 3.683 0.286 1.00 89.12 166 GLN A N 1
ATOM 1284 C CA . GLN A 1 166 ? 1.160 3.678 -1.033 1.00 89.12 166 GLN A CA 1
ATOM 1285 C C . GLN A 1 166 ? 1.441 4.970 -1.808 1.00 89.12 166 GLN A C 1
ATOM 1287 O O . GLN A 1 166 ? 1.699 4.910 -3.010 1.00 89.12 166 GLN A O 1
ATOM 1292 N N . PHE A 1 167 ? 1.475 6.128 -1.136 1.00 86.19 167 PHE A N 1
ATOM 1293 C CA . PHE A 1 167 ? 1.920 7.380 -1.759 1.00 86.19 167 PHE A CA 1
ATOM 1294 C C . PHE A 1 167 ? 3.372 7.291 -2.239 1.00 86.19 167 PHE A C 1
ATOM 1296 O O . PHE A 1 167 ? 3.673 7.678 -3.369 1.00 86.19 167 PHE A O 1
ATOM 1303 N N . MET A 1 168 ? 4.270 6.737 -1.420 1.00 86.00 168 MET A N 1
ATOM 1304 C CA . MET A 1 168 ? 5.661 6.531 -1.830 1.00 86.00 168 MET A CA 1
ATOM 1305 C C . MET A 1 168 ? 5.778 5.559 -3.006 1.00 86.00 168 MET A C 1
ATOM 1307 O O . MET A 1 168 ? 6.500 5.833 -3.962 1.00 86.00 168 MET A O 1
ATOM 1311 N N . GLN A 1 169 ? 5.048 4.446 -2.969 1.00 87.12 169 GLN A N 1
ATOM 1312 C CA . GLN A 1 169 ? 5.034 3.463 -4.050 1.00 87.12 169 GLN A CA 1
ATOM 1313 C C . GLN A 1 169 ? 4.515 4.044 -5.351 1.00 87.12 169 GLN A C 1
ATOM 1315 O O . GLN A 1 169 ? 5.114 3.802 -6.395 1.00 87.12 169 GLN A O 1
ATOM 1320 N N . ARG A 1 170 ? 3.435 4.826 -5.294 1.00 86.12 170 ARG A N 1
ATOM 1321 C CA . ARG A 1 170 ? 2.913 5.527 -6.461 1.00 86.12 170 ARG A CA 1
ATOM 1322 C C . ARG A 1 170 ? 3.996 6.404 -7.087 1.00 86.12 170 ARG A C 1
ATOM 1324 O O . ARG A 1 170 ? 4.244 6.274 -8.280 1.00 86.12 170 ARG A O 1
ATOM 1331 N N . ASN A 1 171 ? 4.689 7.210 -6.282 1.00 84.62 171 ASN A N 1
ATOM 1332 C CA . ASN A 1 171 ? 5.769 8.067 -6.773 1.00 84.62 171 ASN A CA 1
ATOM 1333 C C . ASN A 1 171 ? 6.906 7.253 -7.418 1.00 84.62 171 ASN A C 1
ATOM 1335 O O . ASN A 1 171 ? 7.403 7.625 -8.477 1.00 84.62 171 ASN A O 1
ATOM 1339 N N . LEU A 1 172 ? 7.303 6.125 -6.816 1.00 82.00 172 LEU A N 1
ATOM 1340 C CA . LEU A 1 172 ? 8.345 5.248 -7.370 1.00 82.00 172 LEU A CA 1
ATOM 1341 C C . LEU A 1 172 ? 7.924 4.600 -8.695 1.00 82.00 172 LEU A C 1
ATOM 1343 O O . LEU A 1 172 ? 8.733 4.494 -9.615 1.00 82.00 172 LEU A O 1
ATOM 1347 N N . VAL A 1 173 ? 6.667 4.169 -8.804 1.00 80.62 173 VAL A N 1
ATOM 1348 C CA . VAL A 1 173 ? 6.131 3.552 -10.024 1.00 80.62 173 VAL A CA 1
ATOM 1349 C C . VAL A 1 173 ? 5.988 4.585 -11.143 1.00 80.62 173 VAL A C 1
ATOM 1351 O O . VAL A 1 173 ? 6.366 4.296 -12.276 1.00 80.62 173 VAL A O 1
ATOM 1354 N N . GLU A 1 174 ? 5.519 5.796 -10.831 1.00 80.88 174 GLU A N 1
ATOM 1355 C CA . GLU A 1 174 ? 5.447 6.909 -11.788 1.00 80.88 174 GLU A CA 1
ATOM 1356 C C . GLU A 1 174 ? 6.843 7.307 -12.292 1.00 80.88 174 GLU A C 1
ATOM 1358 O O . GLU A 1 174 ? 7.022 7.533 -13.486 1.00 80.88 174 GLU A O 1
ATOM 1363 N N . GLN A 1 175 ? 7.859 7.304 -11.424 1.00 75.94 175 GLN A N 1
ATOM 1364 C CA . GLN A 1 175 ? 9.250 7.495 -11.845 1.00 75.94 175 GLN A CA 1
ATOM 1365 C C . GLN A 1 175 ? 9.769 6.315 -12.676 1.00 75.94 175 GLN A C 1
ATOM 1367 O O . GLN A 1 175 ? 10.569 6.504 -13.581 1.00 75.94 175 GLN A O 1
ATOM 1372 N N . MET A 1 176 ? 9.318 5.088 -12.423 1.00 73.56 176 MET A N 1
ATOM 1373 C CA . MET A 1 176 ? 9.756 3.923 -13.194 1.00 73.56 176 MET A CA 1
ATOM 1374 C C . MET A 1 176 ? 9.199 3.899 -14.627 1.00 73.56 176 MET A C 1
ATOM 1376 O O . MET A 1 176 ? 9.854 3.329 -15.500 1.00 73.56 176 MET A O 1
ATOM 1380 N N . LEU A 1 177 ? 8.050 4.532 -14.887 1.00 71.12 177 LEU A N 1
ATOM 1381 C CA . LEU A 1 177 ? 7.407 4.580 -16.208 1.00 71.12 177 LEU A CA 1
ATOM 1382 C C . LEU A 1 177 ? 8.340 5.053 -17.350 1.00 71.12 177 LEU A C 1
ATOM 1384 O O . LEU A 1 177 ? 8.543 4.277 -18.286 1.00 71.12 177 LEU A O 1
ATOM 1388 N N . PRO A 1 178 ? 8.968 6.247 -17.289 1.00 65.62 178 PRO A N 1
ATOM 1389 C CA . PRO A 1 178 ? 9.821 6.748 -18.374 1.00 65.62 178 PRO A CA 1
ATOM 1390 C C . PRO A 1 178 ? 11.074 5.889 -18.600 1.00 65.62 178 PRO A C 1
ATOM 1392 O O . PRO A 1 178 ? 11.520 5.712 -19.733 1.00 65.62 178 PRO A O 1
ATOM 1395 N N . VAL A 1 179 ? 11.631 5.285 -17.542 1.00 65.00 179 VAL A N 1
ATOM 1396 C CA . VAL A 1 179 ? 12.770 4.349 -17.664 1.00 65.00 179 VAL A CA 1
ATOM 1397 C C . VAL A 1 179 ? 12.388 3.122 -18.482 1.00 65.00 179 VAL A C 1
ATOM 1399 O O . VAL A 1 179 ? 13.226 2.545 -19.179 1.00 65.00 179 VAL A O 1
ATOM 1402 N N . MET A 1 180 ? 11.134 2.693 -18.385 1.00 59.34 180 MET A N 1
ATOM 1403 C CA . MET A 1 180 ? 10.660 1.551 -19.144 1.00 59.34 180 MET A CA 1
ATOM 1404 C C . MET A 1 180 ? 10.346 1.887 -20.592 1.00 59.34 180 MET A C 1
ATOM 1406 O O . MET A 1 180 ? 10.710 1.086 -21.448 1.00 59.34 180 MET A O 1
ATOM 1410 N N . GLU A 1 181 ? 9.749 3.047 -20.878 1.00 60.06 181 GLU A N 1
ATOM 1411 C CA . GLU A 1 181 ? 9.523 3.493 -22.261 1.00 60.06 181 GLU A CA 1
ATOM 1412 C C . GLU A 1 181 ? 10.844 3.527 -23.045 1.00 60.06 181 GLU A C 1
ATOM 1414 O O . GLU A 1 181 ? 10.923 2.991 -24.147 1.00 60.06 181 GLU A O 1
ATOM 1419 N N . HIS A 1 182 ? 11.928 4.017 -22.436 1.00 56.81 182 HIS A N 1
ATOM 1420 C CA . HIS A 1 182 ? 13.255 4.011 -23.060 1.00 56.81 182 HIS A CA 1
ATOM 1421 C C . HIS A 1 182 ? 13.894 2.619 -23.222 1.00 56.81 182 HIS A C 1
ATOM 1423 O O . HIS A 1 182 ? 14.774 2.455 -24.062 1.00 56.81 182 HIS A O 1
ATOM 1429 N N . CYS A 1 183 ? 13.488 1.614 -22.437 1.00 49.47 183 CYS A N 1
ATOM 1430 C CA . CYS A 1 183 ? 14.017 0.245 -22.539 1.00 49.47 183 CYS A CA 1
ATOM 1431 C C . CYS A 1 183 ? 13.205 -0.666 -23.481 1.00 49.47 183 CYS A C 1
ATOM 1433 O O . CYS A 1 183 ? 13.667 -1.771 -23.788 1.00 49.47 183 CYS A O 1
ATOM 1435 N N . PHE A 1 184 ? 11.990 -0.257 -23.863 1.00 41.75 184 PHE A N 1
ATOM 1436 C CA . PHE A 1 184 ? 11.044 -1.062 -24.646 1.00 41.75 184 PHE A CA 1
ATOM 1437 C C . PHE A 1 184 ? 10.834 -0.589 -26.092 1.00 41.75 184 PHE A C 1
ATOM 1439 O O . PHE A 1 184 ? 10.191 -1.322 -26.847 1.00 41.75 184 PHE A O 1
ATOM 1446 N N . VAL A 1 185 ? 11.398 0.560 -26.484 1.00 38.66 185 VAL A N 1
ATOM 1447 C CA . VAL A 1 185 ? 11.543 0.973 -27.895 1.00 38.66 185 VAL A CA 1
ATOM 1448 C C . VAL A 1 185 ? 12.768 0.317 -28.529 1.00 38.66 185 VAL A C 1
ATOM 1450 O O . VAL A 1 185 ? 13.824 0.245 -27.859 1.00 38.66 185 VAL A O 1
#